Protein AF-A0A1F4YF78-F1 (afdb_monomer)

Organism: NCBI:txid1797253

Radius of gyration: 18.38 Å; Cα contacts (8 Å, |Δi|>4): 517; chains: 1; bounding box: 46×44×66 Å

Solvent-accessible surface area (backbone atoms only — not comparable to full-atom values): 11926 Å² total; per-residue (Å²): 132,88,56,84,75,55,57,59,53,52,51,45,49,52,47,38,72,65,67,30,43,67,50,54,51,53,44,33,57,75,76,27,54,54,32,79,42,67,71,54,45,27,53,67,51,46,52,49,48,67,69,66,44,53,74,56,14,38,49,97,88,57,26,40,33,33,30,35,51,36,84,44,90,44,35,39,39,30,101,85,33,31,75,36,78,48,41,25,42,39,37,41,48,38,67,49,56,52,44,34,34,58,29,28,28,44,52,36,51,94,58,50,14,31,40,34,43,39,23,61,41,32,36,37,29,37,25,81,25,24,24,90,57,79,67,58,91,90,53,90,70,94,36,29,38,43,30,37,40,38,18,43,22,36,34,35,52,28,55,74,46,84,57,64,12,28,26,33,36,36,44,27,46,81,45,28,43,26,84,89,60,18,66,44,87,55,49,32,46,63,39,100,89,45,75,32,66,45,79,41,78,45,66,63,47,67,74,48,46,54,73,60,79,55,80,90,79,84,83,79,82,76,74,81,131

Secondary structure (DSSP, 8-state):
---TTHHHHHHHHHHHHHS-HHHHHHHHHTT--PEEE-S-B-HHHHHHHHHH--GGGB-TT-EEEEEEEE-SS-EE--TT-EEE-S-EEEEEEEESSPEEE-S-EEE-TTTT-EEEEEESSPEEE-TTSSBSS---TTS--S--EEEEEEESS-EE---SSTTTPPBEEEEEEEEE--TTTSEE--PPPSSTTS-SEEEE--HHHHHS--TTT------------

Structure (mmCIF, N/CA/C/O backbone):
data_AF-A0A1F4YF78-F1
#
_entry.id   AF-A0A1F4YF78-F1
#
loop_
_atom_site.group_PDB
_atom_site.id
_atom_site.type_symbol
_atom_site.label_atom_id
_atom_site.label_alt_id
_atom_site.label_comp_id
_atom_site.label_asym_id
_atom_site.label_entity_id
_atom_site.label_seq_id
_atom_site.pdbx_PDB_ins_code
_atom_site.Cartn_x
_atom_site.Cartn_y
_atom_site.Cartn_z
_atom_site.occupancy
_atom_site.B_iso_or_equiv
_atom_site.auth_seq_id
_atom_site.auth_comp_id
_atom_site.auth_asym_id
_atom_site.auth_atom_id
_atom_site.pdbx_PDB_model_num
ATOM 1 N N . MET A 1 1 ? 27.911 -27.480 13.445 1.00 44.47 1 MET A N 1
ATOM 2 C CA . MET A 1 1 ? 28.040 -26.028 13.210 1.00 44.47 1 MET A CA 1
ATOM 3 C C . MET A 1 1 ? 26.807 -25.602 12.438 1.00 44.47 1 MET A C 1
ATOM 5 O O . MET A 1 1 ? 26.613 -26.111 11.344 1.00 44.47 1 MET A O 1
ATOM 9 N N . ALA A 1 2 ? 25.918 -24.819 13.049 1.00 40.88 2 ALA A N 1
ATOM 10 C CA . ALA A 1 2 ? 24.719 -24.333 12.372 1.00 40.88 2 ALA A CA 1
ATOM 11 C C . ALA A 1 2 ? 25.134 -23.259 11.357 1.00 40.88 2 ALA A C 1
ATOM 13 O O . ALA A 1 2 ? 25.777 -22.278 11.725 1.00 40.88 2 ALA A O 1
ATOM 14 N N . ASP A 1 3 ? 24.834 -23.513 10.087 1.00 42.56 3 ASP A N 1
ATOM 15 C CA . ASP A 1 3 ? 25.158 -22.655 8.950 1.00 42.56 3 ASP A CA 1
ATOM 16 C C . ASP A 1 3 ? 24.417 -21.307 9.060 1.00 42.56 3 ASP A C 1
ATOM 18 O O . ASP A 1 3 ? 23.244 -21.256 9.449 1.00 42.56 3 ASP A O 1
ATOM 22 N N . ALA A 1 4 ? 25.105 -20.221 8.697 1.00 45.94 4 ALA A N 1
ATOM 23 C CA . ALA A 1 4 ? 24.624 -18.841 8.653 1.00 45.94 4 ALA A CA 1
ATOM 24 C C . ALA A 1 4 ? 23.391 -18.635 7.747 1.00 45.94 4 ALA A C 1
ATOM 26 O O . ALA A 1 4 ? 22.731 -17.604 7.844 1.00 45.94 4 ALA A O 1
ATOM 27 N N . THR A 1 5 ? 23.030 -19.615 6.917 1.00 51.31 5 THR A N 1
ATOM 28 C CA . THR A 1 5 ? 21.785 -19.645 6.123 1.00 51.31 5 THR A CA 1
ATOM 29 C C . THR A 1 5 ? 20.550 -20.120 6.913 1.00 51.31 5 THR A C 1
ATOM 31 O O . THR A 1 5 ? 19.407 -19.830 6.547 1.00 51.31 5 THR A O 1
ATOM 34 N N . THR A 1 6 ? 20.754 -20.805 8.042 1.00 48.31 6 THR A N 1
ATOM 35 C CA . THR A 1 6 ? 19.679 -21.430 8.840 1.00 48.31 6 THR A CA 1
ATOM 36 C C . THR A 1 6 ? 19.025 -20.437 9.806 1.00 48.31 6 THR A C 1
ATOM 38 O O . THR A 1 6 ? 17.829 -20.500 10.074 1.00 48.31 6 THR A O 1
ATOM 41 N N . TYR A 1 7 ? 19.789 -19.477 10.329 1.00 49.41 7 TYR A N 1
ATOM 42 C CA . TYR A 1 7 ? 19.275 -18.486 11.281 1.00 49.41 7 TYR A CA 1
ATOM 43 C C . TYR A 1 7 ? 18.350 -17.423 10.657 1.00 49.41 7 TYR A C 1
ATOM 45 O O . TYR A 1 7 ? 17.310 -17.137 11.256 1.00 49.41 7 TYR A O 1
ATOM 53 N N . PRO A 1 8 ? 18.642 -16.856 9.466 1.00 55.94 8 PRO A N 1
ATOM 54 C CA . PRO A 1 8 ? 17.751 -15.896 8.816 1.00 55.94 8 PRO A CA 1
ATOM 55 C C . PRO A 1 8 ? 16.407 -16.521 8.433 1.00 55.94 8 PRO A C 1
ATOM 57 O O . PRO A 1 8 ? 15.367 -15.891 8.614 1.00 55.94 8 PRO A O 1
ATOM 60 N N . SER A 1 9 ? 16.408 -17.774 7.964 1.00 56.47 9 SER A N 1
ATOM 61 C CA . SER A 1 9 ? 15.186 -18.481 7.568 1.00 56.47 9 SER A CA 1
ATOM 62 C C . SER A 1 9 ? 14.286 -18.778 8.772 1.00 56.47 9 SER A C 1
ATOM 64 O O . SER A 1 9 ? 13.100 -18.457 8.719 1.00 56.47 9 SER A O 1
ATOM 66 N N . ILE A 1 10 ? 14.844 -19.248 9.895 1.00 57.56 10 ILE A N 1
ATOM 67 C CA . ILE A 1 10 ? 14.093 -19.475 11.144 1.00 57.56 10 ILE A CA 1
ATOM 68 C C . ILE A 1 10 ? 13.544 -18.161 11.727 1.00 57.56 10 ILE A C 1
ATOM 70 O O . ILE A 1 10 ? 12.388 -18.096 12.150 1.00 57.56 10 ILE A O 1
ATOM 74 N N . LEU A 1 11 ? 14.343 -17.089 11.745 1.00 58.34 11 LEU A N 1
ATOM 75 C CA . LEU A 1 11 ? 13.878 -15.784 12.228 1.00 58.34 11 LEU A CA 1
ATOM 76 C C . LEU A 1 11 ? 12.782 -15.214 11.322 1.00 58.34 11 LEU A C 1
ATOM 78 O O . LEU A 1 11 ? 11.768 -14.736 11.832 1.00 58.34 11 LEU A O 1
ATOM 82 N N . SER A 1 12 ? 12.931 -15.323 9.998 1.00 58.31 12 SER A N 1
ATOM 83 C CA . SER A 1 12 ? 11.902 -14.899 9.043 1.00 58.31 12 SER A CA 1
ATOM 84 C C . SER A 1 12 ? 10.598 -15.681 9.226 1.00 58.31 12 SER A C 1
ATOM 86 O O . SER A 1 12 ? 9.535 -15.068 9.271 1.00 58.31 12 SER A O 1
ATOM 88 N N . SER A 1 13 ? 10.658 -17.001 9.454 1.00 61.06 13 SER A N 1
ATOM 89 C CA . SER A 1 13 ? 9.466 -17.831 9.660 1.00 61.06 13 SER A CA 1
ATOM 90 C C . SER A 1 13 ? 8.773 -17.537 10.992 1.00 61.06 13 SER A C 1
ATOM 92 O O . SER A 1 13 ? 7.546 -17.478 11.056 1.00 61.06 13 SER A O 1
ATOM 94 N N . ILE A 1 14 ? 9.539 -17.290 12.063 1.00 64.75 14 ILE A N 1
ATOM 95 C CA . ILE A 1 14 ? 8.981 -16.903 13.367 1.00 64.75 14 ILE A CA 1
ATOM 96 C C . ILE A 1 14 ? 8.322 -15.523 13.271 1.00 64.75 14 ILE A C 1
ATOM 98 O O . ILE A 1 14 ? 7.192 -15.349 13.729 1.00 64.75 14 ILE A O 1
ATOM 102 N N . LEU A 1 15 ? 8.974 -14.543 12.643 1.00 65.19 15 LEU A N 1
ATOM 103 C CA . LEU A 1 15 ? 8.392 -13.216 12.443 1.00 65.19 15 LEU A CA 1
ATOM 104 C C . LEU A 1 15 ? 7.148 -13.271 11.543 1.00 65.19 15 LEU A C 1
ATOM 106 O O . LEU A 1 15 ? 6.148 -12.639 11.884 1.00 65.19 15 LEU A O 1
ATOM 110 N N . ALA A 1 16 ? 7.168 -14.069 10.471 1.00 65.69 16 ALA A N 1
ATOM 111 C CA . ALA A 1 16 ? 6.024 -14.304 9.583 1.00 65.69 16 ALA A CA 1
ATOM 112 C C . ALA A 1 16 ? 4.839 -14.951 10.299 1.00 65.69 16 ALA A C 1
ATOM 114 O O . ALA A 1 16 ? 3.701 -14.572 10.046 1.00 65.69 16 ALA A O 1
ATOM 115 N N . SER A 1 17 ? 5.091 -15.858 11.246 1.00 71.69 17 SER A N 1
ATOM 116 C CA . SER A 1 17 ? 4.036 -16.453 12.077 1.00 71.69 17 SER A CA 1
ATOM 117 C C . SER A 1 17 ? 3.470 -15.502 13.142 1.00 71.69 17 SER A C 1
ATOM 119 O O . SER A 1 17 ? 2.325 -15.656 13.560 1.00 71.69 17 SER A O 1
ATOM 121 N N . LYS A 1 18 ? 4.252 -14.509 13.586 1.00 79.81 18 LYS A N 1
ATOM 122 C CA . LYS A 1 18 ? 3.888 -13.608 14.690 1.00 79.81 18 LYS A CA 1
ATOM 123 C C . LYS A 1 18 ? 3.229 -12.317 14.220 1.00 79.81 18 LYS A C 1
ATOM 125 O O . LYS A 1 18 ? 2.275 -11.851 14.835 1.00 79.81 18 LYS A O 1
ATOM 130 N N . TYR A 1 19 ? 3.762 -11.724 13.161 1.00 85.50 19 TYR A N 1
ATOM 131 C CA . TYR A 1 19 ? 3.301 -10.463 12.593 1.00 85.50 19 TYR A CA 1
ATOM 132 C C . TYR A 1 19 ? 2.571 -10.744 11.285 1.00 85.50 19 TYR A C 1
ATOM 134 O O . TYR A 1 19 ? 3.024 -10.311 10.233 1.00 85.50 19 TYR A O 1
ATOM 142 N N . THR A 1 20 ? 1.484 -11.517 11.355 1.00 91.00 20 THR A N 1
ATOM 143 C CA . THR A 1 20 ? 0.616 -11.843 10.212 1.00 91.00 20 THR A CA 1
ATOM 144 C C . THR A 1 20 ? -0.305 -10.674 9.863 1.00 91.00 20 THR A C 1
ATOM 146 O O . THR A 1 20 ? -0.546 -9.791 10.694 1.00 91.00 20 THR A O 1
ATOM 149 N N . TYR A 1 21 ? -0.912 -10.703 8.673 1.00 92.44 21 TYR A N 1
ATOM 150 C CA . TYR A 1 21 ? -1.996 -9.776 8.338 1.00 92.44 21 TYR A CA 1
ATOM 151 C C . TYR A 1 21 ? -3.115 -9.817 9.397 1.00 92.44 21 TYR A C 1
ATOM 153 O O . TYR A 1 21 ? -3.553 -8.778 9.893 1.00 92.44 21 TYR A O 1
ATOM 161 N N . GLY A 1 22 ? -3.508 -11.024 9.825 1.00 92.00 22 GLY A N 1
ATOM 162 C CA . GLY A 1 22 ? -4.515 -11.230 10.869 1.00 92.00 22 GLY A CA 1
ATOM 163 C C . GLY A 1 22 ? -4.152 -10.590 12.214 1.00 92.00 22 GLY A C 1
ATOM 164 O O . GLY A 1 22 ? -5.026 -10.035 12.878 1.00 92.00 22 GLY A O 1
ATOM 165 N N . TYR A 1 23 ? -2.869 -10.591 12.595 1.00 90.62 23 TYR A N 1
ATOM 166 C CA . TYR A 1 23 ? -2.394 -9.888 13.789 1.00 90.62 23 TYR A CA 1
ATOM 167 C C . TYR A 1 23 ? -2.613 -8.371 13.680 1.00 90.62 23 TYR A C 1
ATOM 169 O O . TYR A 1 23 ? -3.160 -7.763 14.603 1.00 90.62 23 TYR A O 1
ATOM 177 N N . PHE A 1 24 ? -2.236 -7.751 12.555 1.00 91.56 24 PHE A N 1
ATOM 178 C CA . PHE A 1 24 ? -2.449 -6.313 12.349 1.00 91.56 24 PHE A CA 1
ATOM 179 C C . PHE A 1 24 ? -3.935 -5.960 12.294 1.00 91.56 24 PHE A C 1
ATOM 181 O O . PHE A 1 24 ? -4.361 -5.031 12.983 1.00 91.56 24 PHE A O 1
ATOM 188 N N . LYS A 1 25 ? -4.728 -6.736 11.547 1.00 93.00 25 LYS A N 1
ATOM 189 C CA . LYS A 1 25 ? -6.183 -6.577 11.465 1.00 93.00 25 LYS A CA 1
ATOM 190 C C . LYS A 1 25 ? -6.825 -6.627 12.850 1.00 93.00 25 LYS A C 1
ATOM 192 O O . LYS A 1 25 ? -7.526 -5.691 13.222 1.00 93.00 25 LYS A O 1
ATOM 197 N N . GLY A 1 26 ? -6.536 -7.665 13.637 1.00 91.25 26 GLY A N 1
ATOM 198 C CA . GLY A 1 26 ? -7.095 -7.823 14.981 1.00 91.25 26 GLY A CA 1
ATOM 199 C C . GLY A 1 26 ? -6.718 -6.674 15.919 1.00 91.25 26 GLY A C 1
ATOM 200 O O . GLY A 1 26 ? -7.566 -6.170 16.651 1.00 91.25 26 GLY A O 1
ATOM 201 N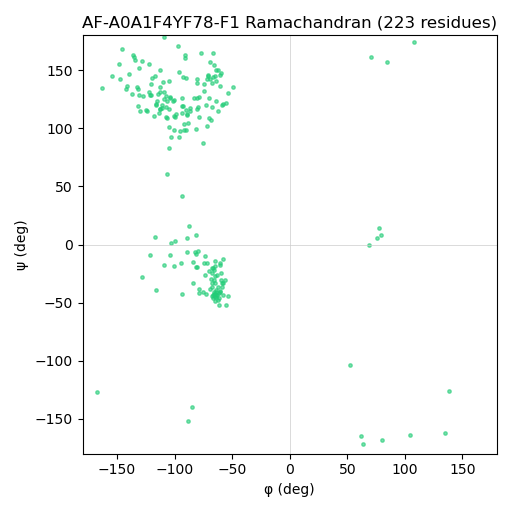 N . ARG A 1 27 ? -5.469 -6.190 15.859 1.00 90.19 27 ARG A N 1
ATOM 202 C CA . ARG A 1 27 ? -5.034 -5.031 16.655 1.00 90.19 27 ARG A CA 1
ATOM 203 C C . ARG A 1 27 ? -5.723 -3.732 16.257 1.00 90.19 27 ARG A C 1
ATOM 205 O O . ARG A 1 27 ? -6.078 -2.953 17.136 1.00 90.19 27 ARG A O 1
ATOM 212 N N . ILE A 1 28 ? -5.904 -3.497 14.961 1.00 91.62 28 ILE A N 1
ATOM 213 C CA . ILE A 1 28 ? -6.622 -2.323 14.458 1.00 91.62 28 ILE A CA 1
ATOM 214 C C . ILE A 1 28 ? -8.088 -2.387 14.891 1.00 91.62 28 ILE A C 1
ATOM 216 O O . ILE A 1 28 ? -8.590 -1.427 15.468 1.00 91.62 28 ILE A O 1
ATOM 220 N N . GLN A 1 29 ? -8.743 -3.533 14.690 1.00 92.56 29 GLN A N 1
ATOM 221 C CA . GLN A 1 29 ? -10.154 -3.739 15.028 1.00 92.56 29 GLN A CA 1
ATOM 222 C C . GLN A 1 29 ? -10.443 -3.679 16.535 1.00 92.56 29 GLN A C 1
ATOM 224 O O . GLN A 1 29 ? -11.566 -3.392 16.937 1.00 92.56 29 GLN A O 1
ATOM 229 N N . ALA A 1 30 ? -9.433 -3.904 17.378 1.00 89.69 30 ALA A N 1
ATOM 230 C CA . ALA A 1 30 ? -9.546 -3.712 18.821 1.00 89.69 30 ALA A CA 1
ATOM 231 C C . ALA A 1 30 ? -9.604 -2.229 19.244 1.00 89.69 30 ALA A C 1
ATOM 233 O O . ALA A 1 30 ? -9.949 -1.944 20.388 1.00 89.69 30 ALA A O 1
ATOM 234 N N . ILE A 1 31 ? -9.233 -1.292 18.362 1.00 89.19 31 ILE A N 1
ATOM 235 C CA . ILE A 1 31 ? -9.125 0.146 18.673 1.00 89.19 31 ILE A CA 1
ATOM 236 C C . ILE A 1 31 ? -10.129 0.970 17.862 1.00 89.19 31 ILE A C 1
ATOM 238 O O . ILE A 1 31 ? -10.702 1.924 18.382 1.00 89.19 31 ILE A O 1
ATOM 242 N N . VAL A 1 32 ? -10.343 0.614 16.598 1.00 91.81 32 VAL A N 1
ATOM 243 C CA . VAL A 1 32 ? -11.253 1.299 15.672 1.00 91.81 32 VAL A CA 1
ATOM 244 C C . VAL A 1 32 ? -12.109 0.283 14.925 1.00 91.81 32 VAL A C 1
ATOM 246 O O . VAL A 1 32 ? -11.723 -0.871 14.786 1.00 91.81 32 VAL A O 1
ATOM 249 N N . ASN A 1 33 ? -13.246 0.717 14.387 1.00 94.00 33 ASN A N 1
ATOM 250 C CA . ASN A 1 33 ? -14.024 -0.045 13.415 1.00 94.00 33 ASN A CA 1
ATOM 251 C C . ASN A 1 33 ? -13.725 0.498 12.006 1.00 94.00 33 ASN A C 1
ATOM 253 O O . ASN A 1 33 ? -14.277 1.543 11.653 1.00 94.00 33 ASN A O 1
ATOM 257 N N . PRO A 1 34 ? -12.837 -0.139 11.219 1.00 93.69 34 PRO A N 1
ATOM 258 C CA . PRO A 1 34 ? -12.430 0.402 9.928 1.00 93.69 34 PRO A CA 1
ATOM 259 C C . PRO A 1 34 ? -13.608 0.554 8.962 1.00 93.69 34 PRO A C 1
ATOM 261 O O . PRO A 1 34 ? -14.524 -0.269 8.933 1.00 93.69 34 PRO A O 1
ATOM 264 N N . TYR A 1 35 ? -13.563 1.589 8.130 1.00 96.06 35 TYR A N 1
ATOM 265 C CA . TYR A 1 35 ? -14.611 1.860 7.156 1.00 96.06 35 TYR A CA 1
ATOM 266 C C . TYR A 1 35 ? -14.441 0.988 5.909 1.00 96.06 35 TYR A C 1
ATOM 268 O O . TYR A 1 35 ? -13.375 0.977 5.295 1.00 96.06 35 TYR A O 1
ATOM 276 N N . ALA A 1 36 ? -15.485 0.252 5.535 1.00 95.94 36 ALA A N 1
ATOM 277 C CA . ALA A 1 36 ? -15.449 -0.618 4.368 1.00 95.94 36 ALA A CA 1
ATOM 278 C C . ALA A 1 36 ? -15.528 0.188 3.061 1.00 95.94 36 ALA A C 1
ATOM 280 O O . ALA A 1 36 ? -16.406 1.033 2.896 1.00 95.94 36 ALA A O 1
ATOM 281 N N . VAL A 1 37 ? -14.644 -0.123 2.117 1.00 95.56 37 VAL A N 1
ATOM 282 C CA . VAL A 1 37 ? -14.620 0.431 0.758 1.00 95.56 37 VAL A CA 1
ATOM 283 C C . VAL A 1 37 ? -14.506 -0.699 -0.264 1.00 95.56 37 VAL A C 1
ATOM 285 O O . VAL A 1 37 ? -13.956 -1.758 0.034 1.00 95.56 37 VAL A O 1
ATOM 288 N N . THR A 1 38 ? -15.019 -0.484 -1.472 1.00 94.38 38 THR A N 1
ATOM 289 C CA . THR A 1 38 ? -15.045 -1.471 -2.567 1.00 94.38 38 THR A CA 1
ATOM 290 C C . THR A 1 38 ? -14.630 -0.819 -3.885 1.00 94.38 38 THR A C 1
ATOM 292 O O . THR A 1 38 ? -14.734 0.399 -4.024 1.00 94.38 38 THR A O 1
ATOM 295 N N . GLY A 1 39 ? -14.238 -1.617 -4.881 1.00 93.62 39 GLY A N 1
ATOM 296 C CA . GLY A 1 39 ? -13.829 -1.108 -6.198 1.00 93.62 39 GLY A CA 1
ATOM 297 C C . GLY A 1 39 ? -12.394 -0.573 -6.215 1.00 93.62 39 GLY A C 1
ATOM 298 O O . GLY A 1 39 ? -11.631 -0.812 -5.288 1.00 93.62 39 GLY A O 1
ATOM 299 N N . ASN A 1 40 ? -12.002 0.132 -7.277 1.00 94.75 40 ASN A N 1
ATOM 300 C CA . ASN A 1 40 ? -10.653 0.701 -7.390 1.00 94.75 40 ASN A CA 1
ATOM 301 C C . ASN A 1 40 ? -1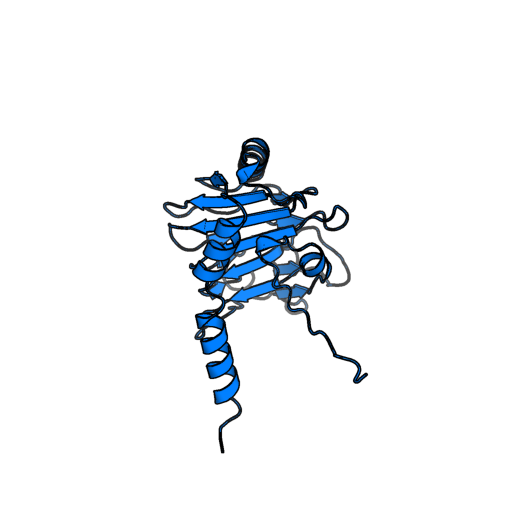0.440 1.871 -6.420 1.00 94.75 40 ASN A C 1
ATOM 303 O O . ASN A 1 40 ? -11.336 2.691 -6.21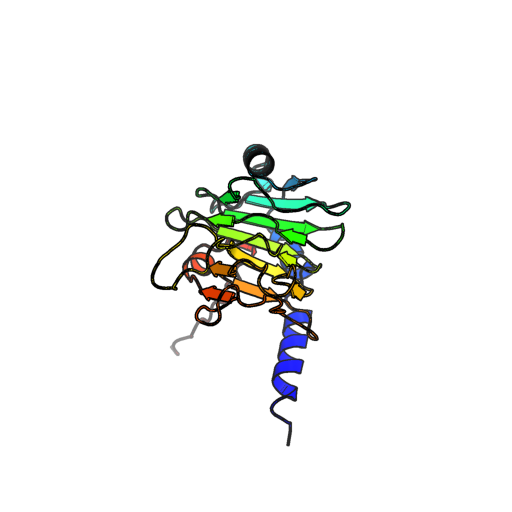8 1.00 94.75 40 ASN A O 1
ATOM 307 N N . ILE A 1 41 ? -9.220 2.002 -5.899 1.00 95.88 41 ILE A N 1
ATOM 308 C CA . ILE A 1 41 ? -8.804 3.166 -5.112 1.00 95.88 41 ILE A CA 1
ATOM 309 C C . ILE A 1 41 ? -8.100 4.156 -6.045 1.00 95.88 41 ILE A C 1
ATOM 311 O O . ILE A 1 41 ? -6.915 4.023 -6.345 1.00 95.88 41 ILE A O 1
ATOM 315 N N . ASN A 1 42 ? -8.852 5.153 -6.508 1.00 96.19 42 ASN A N 1
ATOM 316 C CA . ASN A 1 42 ? -8.338 6.361 -7.162 1.00 96.19 42 ASN A CA 1
ATOM 317 C C . ASN A 1 42 ? -8.513 7.581 -6.238 1.00 96.19 42 ASN A C 1
ATOM 319 O O . ASN A 1 42 ? -9.055 7.441 -5.137 1.00 96.19 42 ASN A O 1
ATOM 323 N N . GLN A 1 43 ? -8.081 8.779 -6.650 1.00 95.25 43 GLN A N 1
ATOM 324 C CA . GLN A 1 43 ? -8.145 9.960 -5.779 1.00 95.25 43 GLN A CA 1
ATOM 325 C C . GLN A 1 43 ? -9.581 10.298 -5.360 1.00 95.25 43 GLN A C 1
ATOM 327 O O . GLN A 1 43 ? -9.831 10.624 -4.200 1.00 95.25 43 GLN A O 1
ATOM 332 N N . ALA A 1 44 ? -10.538 10.195 -6.284 1.00 95.19 44 ALA A N 1
ATOM 333 C CA . ALA A 1 44 ? -11.941 10.492 -6.008 1.00 95.19 44 ALA A CA 1
ATOM 334 C C . ALA A 1 44 ? -12.562 9.483 -5.027 1.00 95.19 44 ALA A C 1
ATOM 336 O O . ALA A 1 44 ? -13.249 9.882 -4.083 1.00 95.19 44 ALA A O 1
ATOM 337 N N . ALA A 1 45 ? -12.288 8.190 -5.216 1.00 95.25 45 ALA A N 1
ATOM 338 C CA . ALA A 1 45 ? -12.744 7.118 -4.338 1.00 95.25 45 ALA A CA 1
ATOM 339 C C . ALA A 1 45 ? -12.124 7.246 -2.944 1.00 95.25 45 ALA A C 1
ATOM 341 O O . ALA A 1 45 ? -12.836 7.140 -1.946 1.00 95.25 45 ALA A O 1
ATOM 342 N N . LEU A 1 46 ? -10.824 7.551 -2.870 1.00 95.19 46 LEU A N 1
ATOM 343 C CA . LEU A 1 46 ? -10.149 7.795 -1.603 1.00 95.19 46 LEU A CA 1
ATOM 344 C C . LEU A 1 46 ? -10.756 9.002 -0.885 1.00 95.19 46 LEU A C 1
ATOM 346 O O . LEU A 1 46 ? -11.153 8.870 0.265 1.00 95.19 46 LEU A O 1
ATOM 350 N N . ASN A 1 47 ? -10.887 10.152 -1.549 1.00 94.81 47 ASN A N 1
ATOM 351 C CA . ASN A 1 47 ? -11.480 11.346 -0.942 1.00 94.81 47 ASN A CA 1
ATOM 352 C C . ASN A 1 47 ? -12.904 11.071 -0.444 1.00 94.81 47 ASN A C 1
ATOM 354 O O . ASN A 1 47 ? -13.239 11.428 0.682 1.00 94.81 47 ASN A O 1
ATOM 358 N N . SER A 1 48 ? -13.714 10.368 -1.241 1.00 94.94 48 SER A N 1
ATOM 359 C CA . SER A 1 48 ? -15.076 9.983 -0.857 1.00 94.94 48 SER A CA 1
ATOM 360 C C . SER A 1 48 ? -15.081 9.088 0.382 1.00 94.94 48 SER A C 1
ATOM 362 O O . SER A 1 48 ? -15.830 9.346 1.322 1.00 94.94 48 SER A O 1
ATOM 364 N N . ALA A 1 49 ? -14.207 8.079 0.430 1.00 94.62 49 ALA A N 1
ATOM 365 C CA . ALA A 1 49 ? -14.062 7.211 1.592 1.00 94.62 49 ALA A CA 1
ATOM 366 C C . ALA A 1 49 ? -13.582 7.977 2.831 1.00 94.62 49 ALA A C 1
ATOM 368 O O . ALA A 1 49 ? -14.126 7.796 3.917 1.00 94.62 49 ALA A O 1
ATOM 369 N N . LEU A 1 50 ? -12.597 8.864 2.675 1.00 93.50 50 LEU A N 1
ATOM 370 C CA . LEU A 1 50 ? -12.077 9.686 3.763 1.00 93.50 50 LEU A CA 1
ATOM 371 C C . LEU A 1 50 ? -13.114 10.684 4.277 1.00 93.50 50 LEU A C 1
ATOM 373 O O . LEU A 1 50 ? -13.083 10.995 5.461 1.00 93.50 50 LEU A O 1
ATOM 377 N N . SER A 1 51 ? -14.031 11.179 3.449 1.00 93.38 51 SER A N 1
ATOM 378 C CA . SER A 1 51 ? -15.133 12.038 3.897 1.00 93.38 51 SER A CA 1
ATOM 379 C C . SER A 1 51 ? -16.270 11.245 4.546 1.00 93.38 51 SER A C 1
ATOM 381 O O . SER A 1 51 ? -16.836 11.701 5.535 1.00 93.38 51 SER A O 1
ATOM 383 N N . ALA A 1 52 ? -16.587 10.057 4.025 1.00 94.44 52 ALA A N 1
ATOM 384 C CA . ALA A 1 52 ? -17.675 9.213 4.521 1.00 94.44 52 ALA A CA 1
ATOM 385 C C . ALA A 1 52 ? -17.302 8.386 5.763 1.00 94.44 52 ALA A C 1
ATOM 387 O O . ALA A 1 52 ? -18.192 7.931 6.484 1.00 94.44 52 ALA A O 1
ATOM 388 N N . ALA A 1 53 ? -16.006 8.183 6.026 1.00 94.12 53 ALA A N 1
ATOM 389 C CA . ALA A 1 53 ? -15.536 7.371 7.140 1.00 94.12 53 ALA A CA 1
ATOM 390 C C . ALA A 1 53 ? -16.054 7.918 8.488 1.00 94.12 53 ALA A C 1
ATOM 392 O O . ALA A 1 53 ? -15.721 9.060 8.853 1.00 94.12 53 ALA A O 1
ATOM 393 N N . PRO A 1 54 ? -16.825 7.112 9.250 1.00 94.19 54 PRO A N 1
ATOM 394 C CA . PRO A 1 54 ? -17.394 7.526 10.526 1.00 94.19 54 PRO A CA 1
ATOM 395 C C . PRO A 1 54 ? -16.297 7.762 11.567 1.00 94.19 54 PRO A C 1
ATOM 397 O O . PRO A 1 54 ? -15.167 7.293 11.427 1.00 94.19 54 PRO A O 1
ATOM 400 N N . ALA A 1 55 ? -16.639 8.442 12.663 1.00 92.25 55 ALA A N 1
ATOM 401 C CA . ALA A 1 55 ? -15.704 8.689 13.764 1.00 92.25 55 ALA A CA 1
ATOM 402 C C . ALA A 1 55 ? -15.103 7.393 14.343 1.00 92.25 55 ALA A C 1
ATOM 404 O O . ALA A 1 55 ? -13.954 7.383 14.765 1.00 92.25 55 ALA A O 1
ATOM 405 N N . THR A 1 56 ? -15.847 6.283 14.299 1.00 92.50 56 THR A N 1
ATOM 406 C CA . THR A 1 56 ? -15.386 4.960 14.749 1.00 92.50 56 THR A CA 1
ATOM 407 C C . THR A 1 56 ? -14.27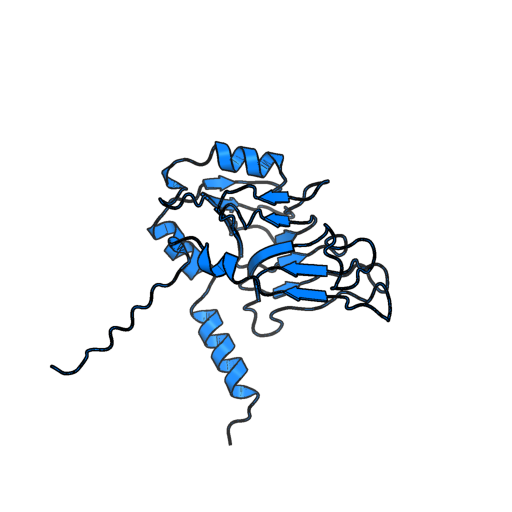2 4.370 13.886 1.00 92.50 56 THR A C 1
ATOM 409 O O . THR A 1 56 ? -13.548 3.506 14.370 1.00 92.50 56 THR A O 1
ATOM 412 N N . ALA A 1 57 ? -14.100 4.836 12.647 1.00 92.19 57 ALA A N 1
ATOM 413 C CA . ALA A 1 57 ? -13.009 4.443 11.754 1.00 92.19 57 ALA A CA 1
ATOM 414 C C . ALA A 1 57 ? -11.759 5.321 11.917 1.00 92.19 57 ALA A C 1
ATOM 416 O O . ALA A 1 57 ? -10.811 5.202 11.134 1.00 92.19 57 ALA A O 1
ATOM 417 N N . ARG A 1 58 ? -11.762 6.227 12.904 1.00 91.50 58 ARG A N 1
ATOM 418 C CA . ARG A 1 58 ? -10.693 7.195 13.140 1.00 91.50 58 ARG A CA 1
ATOM 419 C C . ARG A 1 58 ? -10.074 7.021 14.515 1.00 91.50 58 ARG A C 1
ATOM 421 O O . ARG A 1 58 ? -10.767 6.755 15.492 1.00 91.50 58 ARG A O 1
ATOM 428 N N . THR A 1 59 ? -8.768 7.225 14.606 1.00 87.31 59 THR A N 1
ATOM 429 C CA . THR A 1 59 ? -8.076 7.365 15.893 1.00 87.31 59 THR A CA 1
ATOM 430 C C . THR A 1 59 ? -8.002 8.826 16.329 1.00 87.31 59 THR A C 1
ATOM 432 O O . THR A 1 59 ? -8.145 9.748 15.527 1.00 87.31 59 THR A O 1
ATOM 435 N N . ALA A 1 60 ? -7.712 9.046 17.616 1.00 82.00 60 ALA A N 1
ATOM 436 C CA . ALA A 1 60 ? -7.529 10.382 18.186 1.00 82.00 60 ALA A CA 1
ATOM 437 C C . ALA A 1 60 ? -6.385 11.184 17.531 1.00 82.00 60 ALA A C 1
ATOM 439 O O . ALA A 1 60 ? -6.415 12.408 17.551 1.00 82.00 60 ALA A O 1
ATOM 440 N N . ASP A 1 61 ? -5.396 10.514 16.926 1.00 80.31 61 ASP A N 1
ATOM 441 C CA . ASP A 1 61 ? -4.312 11.151 16.165 1.00 80.31 61 ASP A CA 1
ATOM 442 C C . ASP A 1 61 ? -4.659 11.389 14.684 1.00 80.31 61 ASP A C 1
ATOM 444 O O . ASP A 1 61 ? -3.764 11.626 13.872 1.00 80.31 61 ASP A O 1
ATOM 448 N N . GLY A 1 62 ? -5.946 11.313 14.330 1.00 84.81 62 GLY A N 1
ATOM 449 C CA . GLY A 1 62 ? -6.468 11.677 13.014 1.00 84.81 62 GLY A CA 1
ATOM 450 C C . GLY A 1 62 ? -6.263 10.627 11.922 1.00 84.81 62 GLY A C 1
ATOM 451 O O . GLY A 1 62 ? -6.541 10.917 10.758 1.00 84.81 62 GLY A O 1
ATOM 452 N N . ALA A 1 63 ? -5.797 9.418 12.257 1.00 90.50 63 ALA A N 1
ATOM 453 C CA . ALA A 1 63 ? -5.659 8.358 11.265 1.00 90.50 63 ALA A CA 1
ATOM 454 C C . ALA A 1 63 ? -7.013 7.767 10.885 1.00 90.50 63 ALA A C 1
ATOM 456 O O . ALA A 1 63 ? -7.844 7.517 11.753 1.00 90.50 63 ALA A O 1
ATOM 457 N N . VAL A 1 64 ? -7.211 7.520 9.593 1.00 93.94 64 VAL A N 1
ATOM 458 C CA . VAL A 1 64 ? -8.403 6.887 9.028 1.00 93.94 64 VAL A CA 1
ATOM 459 C C . VAL A 1 64 ? -8.050 5.473 8.589 1.00 93.94 64 VAL A C 1
ATOM 461 O O . VAL A 1 64 ? -7.097 5.263 7.834 1.00 93.94 64 VAL A O 1
ATOM 464 N N . TYR A 1 65 ? -8.836 4.509 9.057 1.00 94.69 65 TYR A N 1
ATOM 465 C CA . TYR A 1 65 ? -8.665 3.097 8.748 1.00 94.69 65 TYR A CA 1
ATOM 466 C C . TYR A 1 65 ? -9.745 2.652 7.779 1.00 94.69 65 TYR A C 1
ATOM 468 O O . TYR A 1 65 ? -10.938 2.765 8.065 1.00 94.69 65 TYR A O 1
ATOM 476 N N . LEU A 1 66 ? -9.312 2.121 6.646 1.00 96.06 66 LEU A N 1
ATOM 477 C CA . LEU A 1 66 ? -10.172 1.590 5.605 1.00 96.06 66 LEU A CA 1
ATOM 478 C C . LEU A 1 66 ? -9.974 0.077 5.526 1.00 96.06 66 LEU A C 1
ATOM 480 O O . LEU A 1 66 ? -8.838 -0.395 5.522 1.00 96.06 66 LEU A O 1
ATOM 484 N N . VAL A 1 67 ? -11.066 -0.676 5.433 1.00 96.56 67 VAL A N 1
ATOM 485 C CA . VAL A 1 67 ? -11.033 -2.063 4.955 1.00 96.56 67 VAL A CA 1
ATOM 486 C C . VAL A 1 67 ? -11.442 -2.040 3.496 1.00 96.56 67 VAL A C 1
ATOM 488 O O . VAL A 1 67 ? -12.579 -1.723 3.160 1.00 96.56 67 VAL A O 1
ATOM 491 N N . TRP A 1 68 ? -10.503 -2.359 2.621 1.00 96.31 68 TRP A N 1
ATOM 492 C CA . TRP A 1 68 ? -10.748 -2.444 1.197 1.00 96.31 68 TRP A CA 1
ATOM 493 C C . TRP A 1 68 ? -11.162 -3.867 0.835 1.00 96.31 68 TRP A C 1
ATOM 495 O O . TRP A 1 68 ? -10.322 -4.752 0.699 1.00 96.31 68 TRP A O 1
ATOM 505 N N . ASN A 1 69 ? -12.473 -4.071 0.709 1.00 93.94 69 ASN A N 1
ATOM 506 C CA . ASN A 1 69 ? -13.091 -5.339 0.342 1.00 93.94 69 ASN A CA 1
ATOM 507 C C . ASN A 1 69 ? -13.036 -5.512 -1.176 1.00 93.94 69 ASN A C 1
ATOM 509 O O . ASN A 1 69 ? -13.849 -4.952 -1.917 1.00 93.94 69 ASN A O 1
ATOM 513 N N . ARG A 1 70 ? -12.057 -6.284 -1.628 1.00 93.31 70 ARG A N 1
ATOM 514 C CA . ARG A 1 70 ? -11.804 -6.568 -3.038 1.00 93.31 70 ARG A CA 1
ATOM 515 C C . ARG A 1 70 ? -12.526 -7.838 -3.460 1.00 93.31 70 ARG A C 1
ATOM 517 O O . ARG A 1 70 ? -12.633 -8.799 -2.697 1.00 93.31 70 ARG A O 1
ATOM 524 N N . THR A 1 71 ? -13.014 -7.845 -4.690 1.00 88.94 71 THR A N 1
ATOM 525 C CA . THR A 1 71 ? -13.795 -8.938 -5.283 1.00 88.94 71 THR A CA 1
ATOM 526 C C . THR A 1 71 ? -13.152 -9.510 -6.544 1.00 88.94 71 THR A C 1
ATOM 528 O O . THR A 1 71 ? -13.571 -10.566 -7.013 1.00 88.94 71 THR A O 1
ATOM 531 N N . GLY A 1 72 ? -12.104 -8.872 -7.068 1.00 86.44 72 GLY A N 1
ATOM 532 C CA . GLY A 1 72 ? -11.419 -9.284 -8.284 1.00 86.44 72 GLY A CA 1
ATOM 533 C C . GLY A 1 72 ? -10.087 -8.563 -8.486 1.00 86.44 72 GLY A C 1
ATOM 534 O O . GLY A 1 72 ? -9.202 -8.622 -7.632 1.00 86.44 72 GLY A O 1
ATOM 535 N N . ALA A 1 73 ? -9.930 -7.955 -9.664 1.00 84.44 73 ALA A N 1
ATOM 536 C CA . ALA A 1 73 ? -8.704 -7.297 -10.112 1.00 84.44 73 ALA A CA 1
ATOM 537 C C . ALA A 1 73 ? -8.701 -5.788 -9.806 1.00 84.44 73 ALA A C 1
ATOM 539 O O . ALA A 1 73 ? -8.329 -4.982 -10.659 1.00 84.44 73 ALA A O 1
ATOM 540 N N . GLU A 1 74 ? -9.162 -5.387 -8.620 1.00 91.88 74 GLU A N 1
ATOM 541 C CA . GLU A 1 74 ? -9.141 -3.979 -8.236 1.00 91.88 74 GLU A CA 1
ATOM 542 C C . GLU A 1 74 ? -7.713 -3.477 -7.954 1.00 91.88 74 GLU A C 1
ATOM 544 O O . GLU A 1 74 ? -6.859 -4.200 -7.429 1.00 91.88 74 GLU A O 1
ATOM 549 N N . SER A 1 75 ? -7.456 -2.209 -8.282 1.00 94.19 75 SER A N 1
ATOM 550 C CA . SER A 1 75 ? -6.139 -1.578 -8.160 1.00 94.19 75 SER A CA 1
ATOM 551 C C . SER A 1 75 ? -6.165 -0.255 -7.399 1.00 94.19 75 SER A C 1
ATOM 553 O O . SER A 1 75 ? -7.184 0.436 -7.328 1.00 94.19 75 SER A O 1
ATOM 555 N N . ILE A 1 76 ? -4.996 0.119 -6.877 1.00 95.94 76 ILE A N 1
ATOM 556 C CA . ILE A 1 76 ? -4.688 1.488 -6.467 1.00 95.94 76 ILE A CA 1
ATOM 557 C C . ILE A 1 76 ? -4.096 2.202 -7.678 1.00 95.94 76 ILE A C 1
ATOM 559 O O . ILE A 1 76 ? -3.014 1.847 -8.153 1.00 95.94 76 ILE A O 1
ATOM 563 N N . SER A 1 77 ? -4.822 3.172 -8.217 1.00 93.94 77 SER A N 1
ATOM 564 C CA . SER A 1 77 ? -4.437 3.853 -9.451 1.00 93.94 77 SER A CA 1
ATOM 565 C C . SER A 1 77 ? -5.186 5.161 -9.613 1.00 93.94 77 SER A C 1
ATOM 567 O O . SER A 1 77 ? -6.407 5.186 -9.497 1.00 93.94 77 SER A O 1
ATOM 569 N N . ASP A 1 78 ? -4.471 6.211 -9.988 1.00 91.94 78 ASP A N 1
ATOM 570 C CA . ASP A 1 78 ? -5.046 7.469 -10.444 1.00 91.94 78 ASP A CA 1
ATOM 571 C C . ASP A 1 78 ? -4.223 7.982 -11.630 1.00 91.94 78 ASP A C 1
ATOM 573 O O . ASP A 1 78 ? -3.011 7.754 -11.675 1.00 91.94 78 ASP A O 1
ATOM 577 N N . ALA A 1 79 ? -4.862 8.660 -12.586 1.00 84.69 79 ALA A N 1
ATOM 578 C CA . ALA A 1 79 ? -4.186 9.187 -13.773 1.00 84.69 79 ALA A CA 1
ATOM 579 C C . ALA A 1 79 ? -3.064 10.175 -13.414 1.00 84.69 79 ALA A C 1
ATOM 581 O O . ALA A 1 79 ? -2.067 10.264 -14.128 1.00 84.69 79 ALA A O 1
ATOM 582 N N . THR A 1 80 ? -3.218 10.888 -12.295 1.00 85.75 80 THR A N 1
ATOM 583 C CA . THR A 1 80 ? -2.254 11.882 -11.800 1.00 85.75 80 THR A CA 1
ATOM 584 C C . THR A 1 80 ? -1.401 11.382 -10.633 1.00 85.75 80 THR A C 1
ATOM 586 O O . THR A 1 80 ? -0.539 12.106 -10.142 1.00 85.75 80 THR A O 1
ATOM 589 N N . GLY A 1 81 ? -1.592 10.126 -10.221 1.00 88.69 81 GLY A N 1
ATOM 590 C CA . GLY A 1 81 ? -1.082 9.607 -8.955 1.00 88.69 81 GLY A CA 1
ATOM 591 C C . GLY A 1 81 ? -2.018 9.913 -7.783 1.00 88.69 81 GLY A C 1
ATOM 592 O O . GLY A 1 81 ? -2.859 10.806 -7.834 1.00 88.69 81 GLY A O 1
ATOM 593 N N . LEU A 1 82 ? -1.901 9.114 -6.728 1.00 93.25 82 LEU A N 1
ATOM 594 C CA . LEU A 1 82 ? -2.697 9.231 -5.514 1.00 93.25 82 LEU A CA 1
ATOM 595 C C . LEU A 1 82 ? -1.959 10.107 -4.498 1.00 93.25 82 LEU A C 1
ATOM 597 O O . LEU A 1 82 ? -0.877 9.740 -4.049 1.00 93.25 82 LEU A O 1
ATOM 601 N N . ALA A 1 83 ? -2.548 11.230 -4.104 1.00 92.62 83 ALA A N 1
ATOM 602 C CA . ALA A 1 83 ? -1.980 12.156 -3.132 1.00 92.62 83 ALA A CA 1
ATOM 603 C C . ALA A 1 83 ? -2.662 12.032 -1.759 1.00 92.62 83 ALA A C 1
ATOM 605 O O . ALA A 1 83 ? -3.883 12.174 -1.620 1.00 92.62 83 ALA A O 1
ATOM 606 N N . ILE A 1 84 ? -1.852 11.824 -0.719 1.00 91.31 84 ILE A N 1
ATOM 607 C CA . ILE A 1 84 ? -2.273 11.726 0.681 1.00 91.31 84 ILE A CA 1
ATOM 608 C C . ILE A 1 84 ? -1.929 13.034 1.404 1.00 91.31 84 ILE A C 1
ATOM 610 O O . ILE A 1 84 ? -0.825 13.227 1.917 1.00 91.31 84 ILE A O 1
ATOM 614 N N . ASN A 1 85 ? -2.890 13.959 1.439 1.00 82.38 85 ASN A N 1
ATOM 615 C CA . ASN A 1 85 ? -2.690 15.325 1.929 1.00 82.38 85 ASN A CA 1
ATOM 616 C C . ASN A 1 85 ? -3.108 15.477 3.405 1.00 82.38 85 ASN A C 1
ATOM 618 O O . ASN A 1 85 ? -4.268 15.748 3.701 1.00 82.38 85 ASN A O 1
ATOM 622 N N . ALA A 1 86 ? -2.146 15.308 4.323 1.00 65.31 86 ALA A N 1
ATOM 623 C CA . ALA A 1 86 ? -2.250 15.498 5.786 1.00 65.31 86 ALA A CA 1
ATOM 624 C C . ALA A 1 86 ? -3.112 14.489 6.578 1.00 65.31 86 ALA A C 1
ATOM 626 O O . ALA A 1 86 ? -3.179 14.559 7.802 1.00 65.31 86 ALA A O 1
ATOM 627 N N . SER A 1 87 ? -3.729 13.508 5.918 1.00 80.56 87 SER A N 1
ATOM 628 C CA . SER A 1 87 ? -4.362 12.376 6.607 1.00 80.56 87 SER A CA 1
ATOM 629 C C . SER A 1 87 ? -3.366 11.233 6.792 1.00 80.56 87 SER A C 1
ATOM 631 O O . SER A 1 87 ? -2.570 10.942 5.899 1.00 80.56 87 SER A O 1
ATOM 633 N N . LYS A 1 88 ? -3.436 10.533 7.926 1.00 91.94 88 LYS A N 1
ATOM 634 C CA . LYS A 1 88 ? -2.818 9.209 8.042 1.00 91.94 88 LYS A CA 1
ATOM 635 C C . LYS A 1 88 ? -3.831 8.191 7.534 1.00 91.94 88 LYS A C 1
ATOM 637 O O . LYS A 1 88 ? -4.917 8.086 8.096 1.00 91.94 88 LYS A O 1
ATOM 642 N N . VAL A 1 89 ? -3.509 7.470 6.472 1.00 94.50 89 VAL A N 1
ATOM 643 C CA . VAL A 1 89 ? -4.408 6.513 5.825 1.00 94.50 89 VAL A CA 1
ATOM 644 C C . VAL A 1 89 ? -3.835 5.115 5.977 1.00 94.50 89 VAL A C 1
ATOM 646 O O . VAL A 1 89 ? -2.705 4.845 5.571 1.00 94.50 89 VAL A O 1
ATOM 649 N N . VAL A 1 90 ? -4.632 4.224 6.557 1.00 95.88 90 VAL A N 1
ATOM 650 C CA . VAL A 1 90 ? -4.312 2.802 6.680 1.00 95.88 90 VAL A CA 1
ATOM 651 C C . VAL A 1 90 ? -5.331 2.001 5.894 1.00 95.88 90 VAL A C 1
ATOM 653 O O . VAL A 1 90 ? -6.519 2.052 6.202 1.00 95.88 90 VAL A O 1
ATOM 656 N N . ILE A 1 91 ? -4.867 1.242 4.907 1.00 96.75 91 ILE A N 1
ATOM 657 C CA . ILE A 1 91 ? -5.697 0.352 4.100 1.00 96.75 91 ILE A CA 1
ATOM 658 C C . ILE A 1 91 ? -5.396 -1.095 4.484 1.00 96.75 91 ILE A C 1
ATOM 660 O O . ILE A 1 91 ? -4.281 -1.586 4.310 1.00 96.75 91 ILE A O 1
ATOM 664 N N . LEU A 1 92 ? -6.424 -1.770 4.985 1.00 96.88 92 LEU A N 1
ATOM 665 C CA . LEU A 1 92 ? -6.503 -3.212 5.172 1.00 96.88 92 LEU A CA 1
ATOM 666 C C . LEU A 1 92 ? -7.134 -3.814 3.913 1.00 96.88 92 LEU A C 1
ATOM 668 O O . LEU A 1 92 ? -8.348 -3.735 3.741 1.00 96.88 92 LEU A O 1
ATOM 672 N N . ALA A 1 93 ? -6.324 -4.337 2.995 1.00 96.69 93 ALA A N 1
ATOM 673 C CA . ALA A 1 93 ? -6.824 -4.899 1.744 1.00 96.69 93 ALA A CA 1
ATOM 674 C C . ALA A 1 93 ? -7.198 -6.374 1.930 1.00 96.69 93 ALA A C 1
ATOM 676 O O . ALA A 1 93 ? -6.335 -7.222 2.168 1.00 96.69 93 ALA A O 1
ATOM 677 N N . GLU A 1 94 ? -8.492 -6.656 1.792 1.00 92.81 94 GLU A N 1
ATOM 678 C CA . GLU A 1 94 ? -9.125 -7.943 2.083 1.00 92.81 94 GLU A CA 1
ATOM 679 C C . GLU A 1 94 ? -9.838 -8.509 0.867 1.00 92.81 94 GLU A C 1
ATOM 681 O O . GLU A 1 94 ? -10.267 -7.770 -0.018 1.00 92.81 94 GLU A O 1
ATOM 686 N N . GLY A 1 95 ? -9.996 -9.832 0.849 1.00 85.31 95 GLY A N 1
ATOM 687 C CA . GLY A 1 95 ? -10.647 -10.522 -0.260 1.00 85.31 95 GLY A CA 1
ATOM 688 C C . GLY A 1 95 ? -9.885 -10.370 -1.580 1.00 85.31 95 GLY A C 1
ATOM 689 O O . GLY A 1 95 ? -8.761 -9.861 -1.619 1.00 85.31 95 GLY A O 1
ATOM 690 N N . GLY A 1 96 ? -10.510 -10.832 -2.664 1.00 84.62 96 GLY A N 1
ATOM 691 C CA . GLY A 1 96 ? -9.982 -10.713 -4.023 1.00 84.62 96 GLY A CA 1
ATOM 692 C C . GLY A 1 96 ? -8.647 -11.431 -4.259 1.00 84.62 96 GLY A C 1
ATOM 693 O O . GLY A 1 96 ? -8.229 -12.297 -3.486 1.00 84.62 96 GLY A O 1
ATOM 694 N N . GLY A 1 97 ? -8.002 -11.082 -5.376 1.00 88.19 97 GLY A N 1
ATOM 695 C CA . GLY A 1 97 ? -6.669 -11.562 -5.747 1.00 88.19 97 GLY A CA 1
ATOM 696 C C . GLY A 1 97 ? -5.542 -10.689 -5.188 1.00 88.19 97 GLY A C 1
ATOM 697 O O . GLY A 1 97 ? -5.683 -10.027 -4.159 1.00 88.19 97 GLY A O 1
ATOM 698 N N . ASP A 1 98 ? -4.409 -10.660 -5.878 1.00 94.31 98 ASP A N 1
ATOM 699 C CA . ASP A 1 98 ? -3.259 -9.825 -5.512 1.00 94.31 98 ASP A CA 1
ATOM 700 C C . ASP A 1 98 ? -3.602 -8.327 -5.564 1.00 94.31 98 ASP A C 1
ATOM 702 O O . ASP A 1 98 ? -4.480 -7.897 -6.314 1.00 94.31 98 ASP A O 1
ATOM 706 N N . VAL A 1 99 ? -2.945 -7.512 -4.738 1.00 96.00 99 VAL A N 1
ATOM 707 C CA . VAL A 1 99 ? -3.118 -6.054 -4.740 1.00 96.00 99 VAL A CA 1
ATOM 708 C C . VAL A 1 99 ? -2.296 -5.456 -5.871 1.00 96.00 99 VAL A C 1
ATOM 710 O O . VAL A 1 99 ? -1.071 -5.524 -5.846 1.00 96.00 99 VAL A O 1
ATOM 713 N N . SER A 1 100 ? -2.955 -4.825 -6.842 1.00 96.06 100 SER A N 1
ATOM 714 C CA . SER A 1 100 ? -2.274 -4.125 -7.932 1.00 96.06 100 SER A CA 1
ATOM 715 C C . SER A 1 100 ? -2.084 -2.641 -7.606 1.00 96.06 100 SER A C 1
ATOM 717 O O . SER A 1 100 ? -3.048 -1.939 -7.298 1.00 96.06 100 SER A O 1
ATOM 719 N N . ILE A 1 101 ? -0.848 -2.147 -7.691 1.00 97.00 101 ILE A N 1
ATOM 720 C CA . ILE A 1 101 ? -0.519 -0.717 -7.629 1.00 97.00 101 ILE A CA 1
ATOM 721 C C . ILE A 1 101 ? -0.153 -0.282 -9.044 1.00 97.00 101 ILE A C 1
ATOM 723 O O . ILE A 1 101 ? 0.896 -0.662 -9.559 1.00 97.00 101 ILE A O 1
ATOM 727 N N . ALA A 1 102 ? -1.018 0.502 -9.681 1.00 95.06 102 ALA A N 1
ATOM 728 C CA . ALA A 1 102 ? -0.859 0.936 -11.070 1.00 95.06 102 ALA A CA 1
ATOM 729 C C . ALA A 1 102 ? -0.707 2.460 -11.229 1.00 95.06 102 ALA A C 1
ATOM 731 O O . ALA A 1 102 ? -0.647 2.954 -12.352 1.00 95.06 102 ALA A O 1
ATOM 732 N N . GLY A 1 103 ? -0.605 3.202 -10.123 1.00 93.38 103 GLY A N 1
ATOM 733 C CA . GLY A 1 103 ? -0.273 4.627 -10.107 1.00 93.38 103 GLY A CA 1
ATOM 734 C C . GLY A 1 103 ? 0.750 4.970 -9.024 1.00 93.38 103 GLY A C 1
ATOM 735 O O . GLY A 1 103 ? 0.974 4.185 -8.102 1.00 93.38 103 GLY A O 1
ATOM 736 N N . ASN A 1 104 ? 1.365 6.148 -9.145 1.00 93.38 104 ASN A N 1
ATOM 737 C CA . ASN A 1 104 ? 2.235 6.701 -8.104 1.00 93.38 104 ASN A CA 1
ATOM 738 C C . ASN A 1 104 ? 1.417 7.030 -6.848 1.00 93.38 104 ASN A C 1
ATOM 740 O O . ASN A 1 104 ? 0.217 7.295 -6.946 1.00 93.38 104 ASN A O 1
ATOM 744 N N . ILE A 1 105 ? 2.061 7.028 -5.683 1.00 94.94 105 ILE A N 1
ATOM 745 C CA . ILE A 1 105 ? 1.436 7.371 -4.402 1.00 94.94 105 ILE A CA 1
ATOM 746 C C . ILE A 1 105 ? 2.364 8.356 -3.710 1.00 94.94 105 ILE A C 1
ATOM 748 O O . ILE A 1 105 ? 3.500 8.005 -3.412 1.00 94.94 105 ILE A O 1
ATOM 752 N N . THR A 1 106 ? 1.888 9.564 -3.440 1.00 93.56 106 THR A N 1
ATOM 753 C CA . THR A 1 106 ? 2.644 10.607 -2.744 1.00 93.56 106 THR A CA 1
ATOM 754 C C . THR A 1 106 ? 1.965 10.955 -1.429 1.00 93.56 106 THR A C 1
ATOM 756 O O . THR A 1 106 ? 0.741 10.923 -1.297 1.00 93.56 106 THR A O 1
ATOM 759 N N .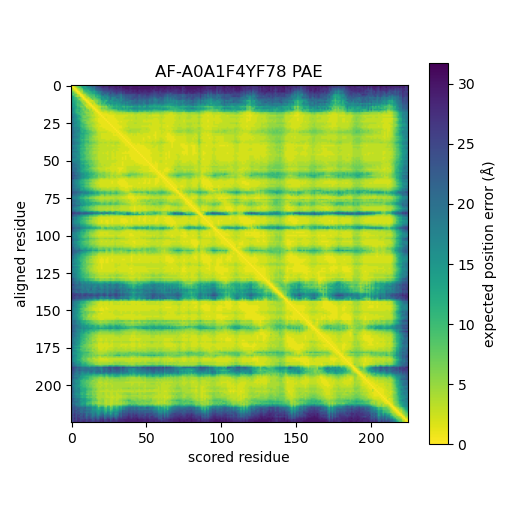 VAL A 1 107 ? 2.763 11.267 -0.416 1.00 92.56 107 VAL A N 1
ATOM 760 C CA . VAL A 1 107 ? 2.309 11.560 0.937 1.00 92.56 107 VAL A CA 1
ATOM 761 C C . VAL A 1 107 ? 2.896 12.888 1.375 1.00 92.56 107 VAL A C 1
ATOM 763 O O . VAL A 1 107 ? 4.106 13.097 1.350 1.00 92.56 107 VAL A O 1
ATOM 766 N N . ASN A 1 108 ? 2.039 13.788 1.849 1.00 90.81 108 ASN A N 1
ATOM 767 C CA . ASN A 1 108 ? 2.492 15.005 2.501 1.00 90.81 108 ASN A CA 1
ATOM 768 C C . ASN A 1 108 ? 3.001 14.683 3.919 1.00 90.81 108 ASN A C 1
ATOM 770 O O . ASN A 1 108 ? 2.249 14.733 4.898 1.00 90.81 108 ASN A O 1
ATOM 774 N N . ILE A 1 109 ? 4.286 14.334 4.013 1.00 85.75 109 ILE A N 1
ATOM 775 C CA . ILE A 1 109 ? 4.958 13.952 5.263 1.00 85.75 109 ILE A CA 1
ATOM 776 C C . ILE A 1 109 ? 5.077 15.139 6.229 1.00 85.75 109 ILE A C 1
ATOM 778 O O . ILE A 1 109 ? 4.914 14.953 7.434 1.00 85.75 109 ILE A O 1
ATOM 782 N N . SER A 1 110 ? 5.315 16.360 5.730 1.00 83.12 110 SER A N 1
ATOM 783 C CA . SER A 1 110 ? 5.466 17.554 6.581 1.00 83.12 110 SER A CA 1
ATOM 784 C C . SER A 1 110 ? 4.178 17.900 7.334 1.00 83.12 110 SER A C 1
ATOM 786 O O . SER A 1 110 ? 4.232 18.427 8.442 1.00 83.12 110 SER A O 1
ATOM 788 N N . GLY A 1 111 ? 3.020 17.518 6.785 1.00 80.50 111 GLY A N 1
ATOM 789 C CA . GLY A 1 111 ? 1.723 17.562 7.465 1.00 80.50 111 GLY A CA 1
ATOM 790 C C . GLY A 1 111 ? 1.441 16.384 8.409 1.00 80.50 111 GLY A C 1
ATOM 791 O O . GLY A 1 111 ? 0.307 16.238 8.854 1.00 80.50 111 GLY A O 1
ATOM 792 N N . GLY A 1 112 ? 2.417 15.510 8.683 1.00 84.38 112 GLY A N 1
ATOM 793 C CA . GLY A 1 112 ? 2.238 14.304 9.500 1.00 84.38 112 GLY A CA 1
ATOM 794 C C . GLY A 1 112 ? 1.546 13.143 8.776 1.00 84.38 112 GLY A C 1
ATOM 795 O O . GLY A 1 112 ? 1.086 12.199 9.428 1.00 84.38 112 GLY A O 1
ATOM 796 N N . GLY A 1 113 ? 1.443 13.214 7.445 1.00 90.06 113 GLY A N 1
ATOM 797 C CA . GLY A 1 113 ? 0.800 12.200 6.618 1.00 90.06 113 GLY A CA 1
ATOM 798 C C . GLY A 1 113 ? 1.537 10.863 6.649 1.00 90.06 113 GLY A C 1
ATOM 799 O O . GLY A 1 113 ? 2.765 10.797 6.709 1.00 90.06 113 GLY A O 1
ATOM 800 N N . VAL A 1 114 ? 0.767 9.780 6.583 1.00 92.50 114 VAL A N 1
ATOM 801 C CA . VAL A 1 114 ? 1.275 8.409 6.448 1.00 92.50 114 VAL A CA 1
ATOM 802 C C . VAL A 1 114 ? 0.345 7.664 5.511 1.00 92.50 114 VAL A C 1
ATOM 804 O O . VAL A 1 114 ? -0.871 7.756 5.660 1.00 92.50 114 VAL A O 1
ATOM 807 N N . PHE A 1 115 ? 0.905 6.892 4.591 1.00 95.25 115 PHE A N 1
ATOM 808 C CA . PHE A 1 115 ? 0.165 5.883 3.850 1.00 95.25 115 PHE A CA 1
ATOM 809 C C . PHE A 1 115 ? 0.665 4.508 4.258 1.00 95.25 115 PHE A C 1
ATOM 811 O O . PHE A 1 115 ? 1.874 4.272 4.296 1.00 95.25 115 PHE A O 1
ATOM 818 N N . MET A 1 116 ? -0.254 3.604 4.576 1.00 96.00 116 MET A N 1
ATOM 819 C CA . MET A 1 116 ? 0.088 2.222 4.864 1.00 96.00 116 MET A CA 1
ATOM 820 C C . MET A 1 116 ? -0.894 1.273 4.193 1.00 96.00 116 MET A C 1
ATOM 822 O O . MET A 1 116 ? -2.106 1.405 4.359 1.00 96.00 116 MET A O 1
ATOM 826 N N . LEU A 1 117 ? -0.351 0.295 3.478 1.00 97.19 117 LEU A N 1
ATOM 827 C CA . LEU A 1 117 ? -1.090 -0.768 2.814 1.00 97.19 117 LEU A CA 1
ATOM 828 C C . LEU A 1 117 ? -0.703 -2.106 3.439 1.00 97.19 117 LEU A C 1
ATOM 830 O O . LEU A 1 117 ? 0.468 -2.478 3.438 1.00 97.19 117 LEU A O 1
ATOM 834 N N . LEU A 1 118 ? -1.692 -2.813 3.975 1.00 96.75 118 LEU A N 1
ATOM 835 C CA . LEU A 1 118 ? -1.550 -4.104 4.641 1.00 96.75 118 LEU A CA 1
ATOM 836 C C . LEU A 1 118 ? -2.419 -5.123 3.903 1.00 96.75 118 LEU A C 1
ATOM 838 O O . LEU A 1 118 ? -3.611 -4.883 3.716 1.00 96.75 118 LEU A O 1
ATOM 842 N N . THR A 1 119 ? -1.856 -6.266 3.520 1.00 96.38 119 THR A N 1
ATOM 843 C CA . THR A 1 119 ? -2.623 -7.349 2.885 1.00 96.38 119 THR A CA 1
ATOM 844 C C . THR A 1 119 ? -2.061 -8.732 3.221 1.00 96.38 119 THR A C 1
ATOM 846 O O . THR A 1 119 ? -0.883 -8.876 3.553 1.00 96.38 119 THR A O 1
ATOM 849 N N . ASP A 1 120 ? -2.906 -9.760 3.153 1.00 93.94 120 ASP A N 1
ATOM 850 C CA . ASP A 1 120 ? -2.506 -11.169 3.206 1.00 93.94 120 ASP A CA 1
ATOM 851 C C . ASP A 1 120 ? -2.076 -11.722 1.832 1.00 93.94 120 ASP A C 1
ATOM 853 O O . ASP A 1 120 ? -1.449 -12.779 1.770 1.00 93.94 120 ASP A O 1
ATOM 857 N N . ARG A 1 121 ? -2.393 -11.014 0.740 1.00 94.94 121 ARG A N 1
ATOM 858 C CA . ARG A 1 121 ? -2.075 -11.383 -0.652 1.00 94.94 121 ARG A CA 1
ATOM 859 C C . ARG A 1 121 ? -0.827 -10.691 -1.160 1.00 94.94 121 ARG A C 1
ATOM 861 O O . ARG A 1 121 ? -0.319 -9.781 -0.515 1.00 94.94 121 ARG A O 1
ATOM 868 N N . ASP A 1 122 ? -0.340 -11.089 -2.329 1.00 95.94 122 ASP A N 1
ATOM 869 C CA . ASP A 1 122 ? 0.818 -10.441 -2.938 1.00 95.94 122 ASP A CA 1
ATOM 870 C C . ASP A 1 122 ? 0.505 -8.978 -3.292 1.00 95.94 122 ASP A C 1
ATOM 872 O O . ASP A 1 122 ? -0.633 -8.625 -3.609 1.00 95.94 122 ASP A O 1
ATOM 876 N N . ILE A 1 123 ? 1.529 -8.124 -3.269 1.00 97.62 123 ILE A N 1
ATOM 877 C CA . ILE A 1 123 ? 1.456 -6.769 -3.832 1.00 97.62 123 ILE A CA 1
ATOM 878 C C . ILE A 1 123 ? 2.206 -6.783 -5.160 1.00 97.62 123 ILE A C 1
ATOM 880 O O . ILE A 1 123 ? 3.367 -7.181 -5.212 1.00 97.62 123 ILE A O 1
ATOM 884 N N . ARG A 1 124 ? 1.560 -6.325 -6.232 1.00 96.88 124 ARG A N 1
ATOM 885 C CA . ARG A 1 124 ? 2.133 -6.210 -7.575 1.00 96.88 124 ARG A CA 1
ATOM 886 C C . ARG A 1 124 ? 2.146 -4.755 -8.009 1.00 96.88 124 ARG A C 1
ATOM 888 O O . ARG A 1 124 ? 1.103 -4.165 -8.280 1.00 96.88 124 ARG A O 1
ATOM 895 N N . VAL A 1 125 ? 3.336 -4.180 -8.102 1.00 96.81 125 VAL A N 1
ATOM 896 C CA . VAL A 1 125 ? 3.534 -2.847 -8.669 1.00 96.81 125 VAL A CA 1
ATOM 897 C C . VAL A 1 125 ? 3.603 -2.972 -10.189 1.00 96.81 125 VAL A C 1
ATOM 899 O O . VAL A 1 125 ? 4.389 -3.755 -10.708 1.00 96.81 125 VAL A O 1
ATOM 90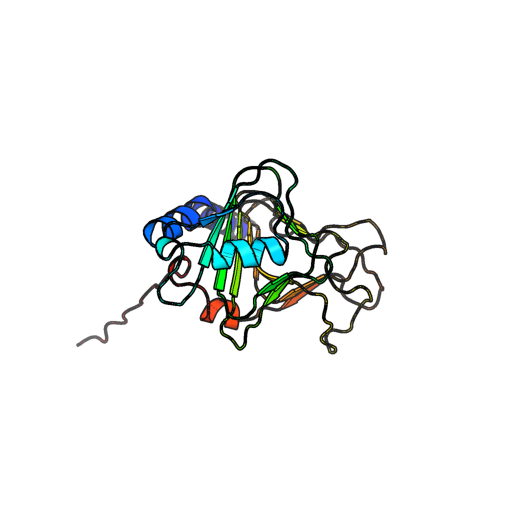2 N N . ASN A 1 126 ? 2.787 -2.219 -10.919 1.00 94.44 126 ASN A N 1
ATOM 903 C CA . ASN A 1 126 ? 2.826 -2.188 -12.380 1.00 94.44 126 ASN A CA 1
ATOM 904 C C . ASN A 1 126 ? 4.151 -1.563 -12.858 1.00 94.44 126 ASN A C 1
ATOM 906 O O . ASN A 1 126 ? 4.640 -0.614 -12.245 1.00 94.44 126 ASN A O 1
ATOM 910 N N . SER A 1 127 ? 4.727 -2.049 -13.960 1.00 91.75 127 SER A N 1
ATOM 911 C CA . SER A 1 127 ? 5.960 -1.510 -14.558 1.00 91.75 127 SER A CA 1
ATOM 912 C C . SER A 1 127 ? 5.845 -0.044 -14.996 1.00 91.75 127 SER A C 1
ATOM 914 O O . SER A 1 127 ? 6.865 0.627 -15.150 1.00 91.75 127 SER A O 1
ATOM 916 N N . THR A 1 128 ? 4.621 0.478 -15.139 1.00 90.12 128 THR A N 1
ATOM 917 C CA . THR A 1 128 ? 4.334 1.892 -15.433 1.00 90.12 128 THR A CA 1
ATOM 918 C C . THR A 1 128 ? 4.377 2.812 -14.210 1.00 90.12 128 THR A C 1
ATOM 920 O O . THR A 1 128 ? 4.276 4.028 -14.366 1.00 90.12 128 THR A O 1
ATOM 923 N N . VAL A 1 129 ? 4.500 2.282 -12.994 1.00 92.12 129 VAL A N 1
ATOM 924 C CA . VAL A 1 129 ? 4.675 3.089 -11.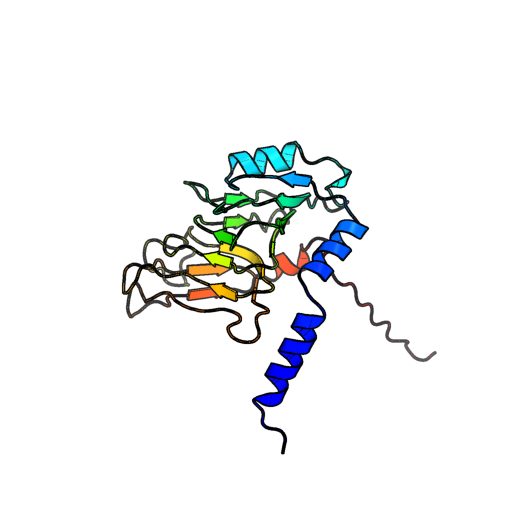773 1.00 92.12 129 VAL A CA 1
ATOM 925 C C . VAL A 1 129 ? 6.132 3.512 -11.648 1.00 92.12 129 VAL A C 1
ATOM 927 O O . VAL A 1 129 ? 7.012 2.707 -11.940 1.00 92.12 129 VAL A O 1
ATOM 930 N N . GLY A 1 130 ? 6.402 4.725 -11.180 1.00 89.12 130 GLY A N 1
ATOM 931 C CA . GLY A 1 130 ? 7.757 5.256 -11.045 1.00 89.12 130 GLY A CA 1
ATOM 932 C C . GLY A 1 130 ? 8.116 6.282 -12.121 1.00 89.12 130 GLY A C 1
ATOM 933 O O . GLY A 1 130 ? 7.244 6.806 -12.825 1.00 89.12 130 GLY A O 1
ATOM 934 N N . GLU A 1 131 ? 9.411 6.547 -12.259 1.00 85.75 131 GLU A N 1
ATOM 935 C CA . GLU A 1 131 ? 9.939 7.607 -13.112 1.00 85.75 131 GLU A CA 1
ATOM 936 C C . GLU A 1 131 ? 9.967 7.189 -14.585 1.00 85.75 131 GLU A C 1
ATOM 938 O O . GLU A 1 131 ? 10.503 6.141 -14.956 1.00 85.75 131 GLU A O 1
ATOM 943 N N . ALA A 1 132 ? 9.360 8.017 -15.441 1.00 76.69 132 ALA A N 1
ATOM 944 C CA . ALA A 1 132 ? 9.235 7.740 -16.873 1.00 76.69 132 ALA A CA 1
ATOM 945 C C . ALA A 1 132 ? 10.579 7.791 -17.617 1.00 76.69 132 ALA A C 1
ATOM 947 O O . ALA A 1 132 ? 10.756 7.084 -18.605 1.00 76.69 132 ALA A O 1
ATOM 948 N N . ALA A 1 133 ? 11.513 8.608 -17.133 1.00 75.94 133 ALA A N 1
ATOM 949 C CA . ALA A 1 133 ? 12.909 8.604 -17.543 1.00 75.94 133 ALA A CA 1
ATOM 950 C C . ALA A 1 133 ? 13.753 8.136 -16.358 1.00 75.94 133 ALA A C 1
ATOM 952 O O . ALA A 1 133 ? 13.376 8.360 -15.214 1.00 75.94 133 ALA A O 1
ATOM 953 N N . ALA A 1 134 ? 14.887 7.491 -16.615 1.00 71.31 134 ALA A N 1
ATOM 954 C CA . ALA A 1 134 ? 15.800 7.121 -15.546 1.00 71.31 134 ALA A CA 1
ATOM 955 C C . ALA A 1 134 ? 16.414 8.396 -14.948 1.00 71.31 134 ALA A C 1
ATOM 957 O O . ALA A 1 134 ? 17.106 9.130 -15.654 1.00 71.31 134 ALA A O 1
ATOM 958 N N . VAL A 1 135 ? 16.168 8.650 -13.668 1.00 73.62 135 VAL A N 1
ATOM 959 C CA . VAL A 1 135 ? 16.600 9.858 -12.964 1.00 73.62 135 VAL A CA 1
ATOM 960 C C . VAL A 1 135 ? 17.783 9.517 -12.055 1.00 73.62 135 VAL A C 1
ATOM 962 O O . VAL A 1 135 ? 17.835 8.438 -11.456 1.00 73.62 135 VAL A O 1
ATOM 965 N N . ASP A 1 136 ? 18.761 10.421 -11.985 1.00 71.94 136 ASP A N 1
ATOM 966 C CA . ASP A 1 136 ? 19.836 10.325 -10.998 1.00 71.94 136 ASP A CA 1
ATOM 967 C C . ASP A 1 136 ? 19.278 10.648 -9.603 1.00 71.94 136 ASP A C 1
ATOM 969 O O . ASP A 1 136 ? 18.448 11.544 -9.440 1.00 71.94 136 ASP A O 1
ATOM 973 N N . LEU A 1 137 ? 19.752 9.937 -8.583 1.00 65.81 137 LEU A N 1
ATOM 974 C CA . LEU A 1 137 ? 19.281 10.037 -7.198 1.00 65.81 137 LEU A CA 1
ATOM 975 C C . LEU A 1 137 ? 19.469 11.438 -6.596 1.00 65.81 137 LEU A C 1
ATOM 977 O O . LEU A 1 137 ? 18.848 11.766 -5.587 1.00 65.81 137 LEU A O 1
ATOM 981 N N . THR A 1 138 ? 20.300 12.270 -7.224 1.00 67.62 138 THR A N 1
ATOM 982 C CA . THR A 1 138 ? 20.526 13.676 -6.867 1.00 67.62 138 THR A CA 1
ATOM 983 C C . THR A 1 138 ? 19.368 14.599 -7.265 1.00 67.62 138 THR A C 1
ATOM 985 O O . THR A 1 138 ? 19.254 15.708 -6.743 1.00 67.62 138 THR A O 1
ATOM 988 N N . THR A 1 139 ? 18.476 14.141 -8.146 1.00 65.12 139 THR A N 1
ATOM 989 C CA . THR A 1 139 ? 17.292 14.875 -8.600 1.00 65.12 139 THR A CA 1
ATOM 990 C C . THR A 1 139 ? 16.020 14.172 -8.127 1.00 65.12 139 THR A C 1
ATOM 992 O O . THR A 1 139 ? 15.708 13.059 -8.541 1.00 65.12 139 THR A O 1
ATOM 995 N N . LEU A 1 140 ? 15.270 14.822 -7.231 1.00 58.00 140 LEU A N 1
ATOM 996 C CA . LEU A 1 140 ? 13.959 14.347 -6.783 1.00 58.00 140 LEU A CA 1
ATOM 997 C C . LEU A 1 140 ? 12.949 14.538 -7.921 1.00 58.00 140 LEU A C 1
ATOM 999 O O . LEU A 1 140 ? 12.492 15.655 -8.163 1.00 58.00 140 LEU A O 1
ATOM 1003 N N . ALA A 1 141 ? 12.612 13.467 -8.631 1.00 59.94 141 ALA A N 1
ATOM 1004 C CA . ALA A 1 141 ? 11.520 13.488 -9.592 1.00 59.94 141 ALA A CA 1
ATOM 1005 C C . ALA A 1 141 ? 10.183 13.083 -8.936 1.00 59.94 141 ALA A C 1
ATOM 1007 O O . ALA A 1 141 ? 10.119 12.564 -7.817 1.00 59.94 141 ALA A O 1
ATOM 1008 N N . ALA A 1 142 ? 9.085 13.459 -9.593 1.00 60.16 142 ALA A N 1
ATOM 1009 C CA . ALA A 1 142 ? 7.737 13.429 -9.026 1.00 60.16 142 ALA A CA 1
ATOM 1010 C C . ALA A 1 142 ? 7.085 12.029 -9.030 1.00 60.16 142 ALA A C 1
ATOM 1012 O O . ALA A 1 142 ? 5.976 11.870 -8.518 1.00 60.16 142 ALA A O 1
ATOM 1013 N N . GLY A 1 143 ? 7.724 11.019 -9.628 1.00 65.94 143 GLY A N 1
ATOM 1014 C CA . GLY A 1 143 ? 7.160 9.695 -9.858 1.00 65.94 143 GLY A CA 1
ATOM 1015 C C . GLY A 1 143 ? 7.705 8.630 -8.913 1.00 65.94 143 GLY A C 1
ATOM 1016 O O . GLY A 1 143 ? 8.564 7.840 -9.294 1.00 65.94 143 GLY A O 1
ATOM 1017 N N . HIS A 1 144 ? 7.151 8.532 -7.707 1.00 86.38 144 HIS A N 1
ATOM 1018 C CA . HIS A 1 144 ? 7.559 7.508 -6.743 1.00 86.38 144 HIS A CA 1
ATOM 1019 C C . HIS A 1 144 ? 6.396 7.003 -5.877 1.00 86.38 144 HIS A C 1
ATOM 1021 O O . HIS A 1 144 ? 5.279 7.527 -5.911 1.00 86.38 144 HIS A O 1
ATOM 1027 N N . LEU A 1 145 ? 6.648 5.913 -5.150 1.00 94.06 145 LEU A N 1
ATOM 1028 C CA . LEU A 1 145 ? 5.735 5.355 -4.158 1.00 94.06 145 LEU A CA 1
ATOM 1029 C C . LEU A 1 145 ? 6.176 5.775 -2.763 1.00 94.06 145 LEU A C 1
ATOM 1031 O O . LEU A 1 145 ? 7.296 5.488 -2.360 1.00 94.06 145 LEU A O 1
ATOM 1035 N N . GLN A 1 146 ? 5.280 6.397 -2.010 1.00 94.38 146 GLN A N 1
ATOM 1036 C CA . GLN A 1 146 ? 5.533 6.832 -0.646 1.00 94.38 146 GLN A CA 1
ATOM 1037 C C . GLN A 1 146 ? 4.651 6.073 0.339 1.00 94.38 146 GLN A C 1
ATOM 1039 O O . GLN A 1 146 ? 3.430 6.015 0.180 1.00 94.38 146 GLN A O 1
ATOM 1044 N N . GLY A 1 147 ? 5.270 5.514 1.378 1.00 95.00 147 GLY A N 1
ATOM 1045 C CA . GLY A 1 147 ? 4.562 4.907 2.499 1.00 95.00 147 GLY A CA 1
ATOM 1046 C C . GLY A 1 147 ? 5.105 3.553 2.940 1.00 95.00 147 GLY A C 1
ATOM 1047 O O . GLY A 1 147 ? 6.243 3.170 2.668 1.00 95.00 147 GLY A O 1
ATOM 1048 N N . ILE A 1 148 ? 4.269 2.831 3.680 1.00 95.94 148 ILE A N 1
ATOM 1049 C CA . ILE A 1 148 ? 4.596 1.533 4.266 1.00 95.94 148 ILE A CA 1
ATOM 1050 C C . ILE A 1 148 ? 3.749 0.461 3.586 1.00 95.94 148 ILE A C 1
ATOM 1052 O O . ILE A 1 148 ? 2.525 0.450 3.696 1.00 95.94 148 ILE A O 1
ATOM 1056 N N . PHE A 1 149 ? 4.406 -0.467 2.906 1.00 97.31 149 PHE A N 1
ATOM 1057 C CA . PHE A 1 149 ? 3.772 -1.558 2.180 1.00 97.31 149 PHE A CA 1
ATOM 1058 C C . PHE A 1 149 ? 4.109 -2.868 2.873 1.00 97.31 149 PHE A C 1
ATOM 1060 O O . PHE A 1 149 ? 5.269 -3.266 2.939 1.00 97.31 149 PHE A O 1
ATOM 1067 N N . TYR A 1 150 ? 3.093 -3.540 3.391 1.00 96.44 150 TYR A N 1
ATOM 1068 C CA . TYR A 1 150 ? 3.226 -4.833 4.036 1.00 96.44 150 TYR A CA 1
ATOM 1069 C C . TYR A 1 150 ? 2.336 -5.852 3.330 1.00 96.44 150 TYR A C 1
ATOM 1071 O O . TYR A 1 150 ? 1.137 -5.637 3.131 1.00 96.44 150 TYR A O 1
ATOM 1079 N N . THR A 1 151 ? 2.928 -6.995 3.011 1.00 96.06 151 THR A N 1
ATOM 1080 C CA . THR A 1 151 ? 2.232 -8.166 2.496 1.00 96.06 151 THR A CA 1
ATOM 1081 C C . THR A 1 151 ? 2.682 -9.418 3.237 1.00 96.06 151 THR A C 1
ATOM 1083 O O . THR A 1 151 ? 3.877 -9.632 3.463 1.00 96.06 151 THR A O 1
ATOM 1086 N N . GLN A 1 152 ? 1.721 -10.266 3.614 1.00 93.88 152 GLN A N 1
ATOM 1087 C CA . GLN A 1 152 ? 2.038 -11.607 4.103 1.00 93.88 152 GLN A CA 1
ATOM 1088 C C . GLN A 1 152 ? 2.568 -12.519 2.980 1.00 93.88 152 GLN A C 1
ATOM 1090 O O . GLN A 1 152 ? 3.289 -13.481 3.249 1.00 93.88 152 GLN A O 1
ATOM 1095 N N . GLY A 1 153 ? 2.234 -12.190 1.733 1.00 94.44 153 GLY A N 1
ATOM 1096 C CA . GLY A 1 153 ? 2.781 -12.780 0.524 1.00 94.44 153 GLY A CA 1
ATOM 1097 C C . GLY A 1 153 ? 4.095 -12.121 0.095 1.00 94.44 153 GLY A C 1
ATOM 1098 O O . GLY A 1 153 ? 4.984 -11.831 0.903 1.00 94.44 153 GLY A O 1
ATOM 1099 N N . THR A 1 154 ? 4.234 -11.937 -1.210 1.00 96.00 154 THR A N 1
ATOM 1100 C CA . THR A 1 154 ? 5.418 -11.395 -1.874 1.00 96.00 154 THR A CA 1
ATOM 1101 C C . THR A 1 154 ? 5.145 -10.001 -2.426 1.00 96.00 154 THR A C 1
ATOM 1103 O O . THR A 1 154 ? 4.086 -9.726 -2.990 1.00 96.00 154 THR A O 1
ATOM 1106 N N . PHE A 1 155 ? 6.127 -9.109 -2.292 1.00 97.69 155 PHE A N 1
ATOM 1107 C CA . PHE A 1 155 ? 6.097 -7.805 -2.949 1.00 97.69 155 PHE A CA 1
ATOM 1108 C C . PHE A 1 155 ? 6.830 -7.885 -4.289 1.00 97.69 155 PHE A C 1
ATOM 1110 O O . PHE A 1 155 ? 8.047 -8.061 -4.331 1.00 97.69 155 PHE A O 1
ATOM 1117 N N . TYR A 1 156 ? 6.096 -7.736 -5.385 1.00 97.44 156 TYR A N 1
ATOM 1118 C CA . TYR A 1 156 ? 6.616 -7.739 -6.745 1.00 97.44 156 TYR A CA 1
ATOM 1119 C C . TYR A 1 156 ? 6.728 -6.312 -7.269 1.00 97.44 156 TYR A C 1
ATOM 1121 O O . TYR A 1 156 ? 5.741 -5.582 -7.354 1.00 97.44 156 TYR A O 1
ATOM 1129 N N . THR A 1 157 ? 7.931 -5.929 -7.690 1.00 95.25 157 THR A N 1
ATOM 1130 C CA . THR A 1 157 ? 8.174 -4.618 -8.326 1.00 95.25 157 THR A CA 1
ATOM 1131 C C . THR A 1 157 ? 7.643 -4.524 -9.765 1.00 95.25 157 THR A C 1
ATOM 1133 O O . THR A 1 157 ? 7.610 -3.425 -10.328 1.00 95.25 157 THR A O 1
ATOM 1136 N N . GLY A 1 158 ? 7.226 -5.668 -10.330 1.00 92.31 158 GLY A N 1
ATOM 1137 C CA . GLY A 1 158 ? 6.667 -5.824 -11.672 1.00 92.31 158 GLY A CA 1
ATOM 1138 C C . GLY A 1 158 ? 7.683 -5.632 -12.789 1.00 92.31 158 GLY A C 1
ATOM 1139 O O . GLY A 1 158 ? 8.747 -5.059 -12.584 1.00 92.31 158 GLY A O 1
ATOM 1140 N N . THR A 1 159 ? 7.357 -6.126 -13.980 1.00 92.12 159 THR A N 1
ATOM 1141 C CA . THR A 1 159 ? 8.116 -5.861 -15.208 1.00 92.12 159 THR A CA 1
ATOM 1142 C C . THR A 1 159 ? 7.208 -5.996 -16.433 1.00 92.12 159 THR A C 1
ATOM 1144 O O . THR A 1 159 ? 6.302 -6.831 -16.434 1.00 92.12 159 THR A O 1
ATOM 1147 N N . ALA A 1 160 ? 7.433 -5.177 -17.458 1.00 88.81 160 ALA A N 1
ATOM 1148 C CA . ALA A 1 160 ? 6.879 -5.324 -18.806 1.00 88.81 160 ALA A CA 1
ATOM 1149 C C . ALA A 1 160 ? 7.887 -5.953 -19.790 1.00 88.81 160 ALA A C 1
ATOM 1151 O O . ALA A 1 160 ? 7.572 -6.137 -20.965 1.00 88.81 160 ALA A O 1
ATOM 1152 N N . GLY A 1 161 ? 9.076 -6.331 -19.310 1.00 84.12 161 GLY A N 1
ATOM 1153 C CA . GLY A 1 161 ? 10.164 -6.878 -20.112 1.00 84.12 161 GLY A CA 1
ATOM 1154 C C . GLY A 1 161 ? 11.327 -5.901 -20.290 1.00 84.12 161 GLY A C 1
ATOM 1155 O O . GLY A 1 161 ? 11.283 -4.742 -19.871 1.00 84.12 161 GLY A O 1
ATOM 1156 N N . VAL A 1 162 ? 12.392 -6.398 -20.921 1.00 82.75 162 VAL A N 1
ATOM 1157 C CA . VAL A 1 162 ? 13.696 -5.725 -21.008 1.00 82.75 162 VAL A CA 1
ATOM 1158 C C . VAL A 1 162 ? 13.584 -4.319 -21.605 1.00 82.75 162 VAL A C 1
ATOM 1160 O O . VAL A 1 162 ? 13.137 -4.157 -22.737 1.00 82.75 162 VAL A O 1
ATOM 1163 N N . GLY A 1 163 ? 14.024 -3.309 -20.849 1.00 77.81 163 GLY A N 1
ATOM 1164 C CA . GLY A 1 163 ? 14.134 -1.915 -21.301 1.00 77.81 163 GLY A CA 1
ATOM 1165 C C . GLY A 1 163 ? 12.806 -1.157 -21.395 1.00 77.81 163 GLY A C 1
ATOM 1166 O O . GLY A 1 163 ? 12.786 -0.022 -21.861 1.00 77.81 163 GLY A O 1
ATOM 1167 N N . THR A 1 164 ? 11.700 -1.766 -20.961 1.00 84.75 164 THR A N 1
ATOM 1168 C CA . THR A 1 164 ? 10.359 -1.146 -20.985 1.00 84.75 164 THR A CA 1
ATOM 1169 C C . THR A 1 164 ? 9.892 -0.672 -19.610 1.00 84.75 164 THR A C 1
ATOM 1171 O O . THR A 1 164 ? 8.873 0.008 -19.489 1.00 84.75 164 THR A O 1
ATOM 1174 N N . ASP A 1 165 ? 10.641 -1.031 -18.569 1.00 88.25 165 ASP A N 1
ATOM 1175 C CA . ASP A 1 165 ? 10.301 -0.729 -17.190 1.00 88.25 165 ASP A CA 1
ATOM 1176 C C . ASP A 1 165 ? 10.682 0.704 -16.829 1.00 88.25 165 ASP A C 1
ATOM 1178 O O . ASP A 1 165 ? 11.773 1.181 -17.145 1.00 88.25 165 ASP A O 1
ATOM 1182 N N . ARG A 1 166 ? 9.802 1.379 -16.087 1.00 88.12 166 ARG A N 1
ATOM 1183 C CA . ARG A 1 166 ? 10.168 2.633 -15.425 1.00 88.12 166 ARG A CA 1
ATOM 1184 C C . ARG A 1 166 ? 11.160 2.370 -14.302 1.00 88.12 166 ARG A C 1
ATOM 1186 O O . ARG A 1 166 ? 11.188 1.282 -13.725 1.00 88.12 166 ARG A O 1
ATOM 1193 N N . GLN A 1 167 ? 11.927 3.378 -13.916 1.00 88.50 167 GLN A N 1
ATOM 1194 C CA . GLN A 1 167 ? 12.699 3.291 -12.680 1.0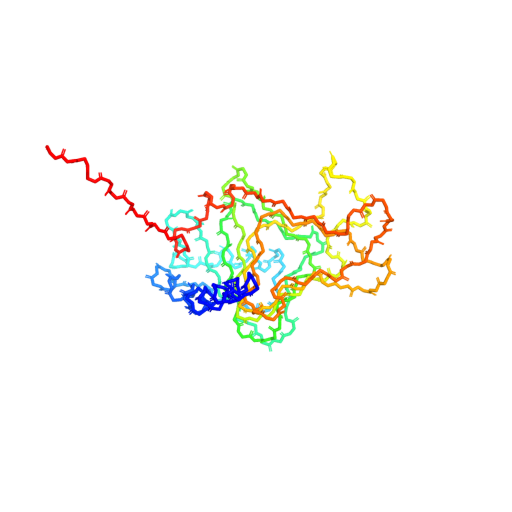0 88.50 167 GLN A CA 1
ATOM 1195 C C . GLN A 1 167 ? 11.735 3.338 -11.486 1.00 88.50 167 GLN A C 1
ATOM 1197 O O . GLN A 1 167 ? 10.904 4.240 -11.396 1.00 88.50 167 GLN A O 1
ATOM 1202 N N . LEU A 1 168 ? 11.806 2.357 -10.581 1.00 91.00 168 LEU A N 1
ATOM 1203 C CA . LEU A 1 168 ? 10.970 2.335 -9.381 1.00 91.00 168 LEU A CA 1
ATOM 1204 C C . LEU A 1 168 ? 11.701 2.985 -8.219 1.00 91.00 168 LEU A C 1
ATOM 1206 O O . LEU A 1 168 ? 12.713 2.458 -7.764 1.00 91.00 168 LEU A O 1
ATOM 1210 N N . ARG A 1 169 ? 11.134 4.061 -7.685 1.00 90.94 169 ARG A N 1
ATOM 1211 C CA . ARG A 1 169 ? 11.528 4.623 -6.397 1.00 90.94 169 ARG A CA 1
ATOM 1212 C C . ARG A 1 169 ? 10.435 4.386 -5.366 1.00 90.94 169 ARG A C 1
ATOM 1214 O O . ARG A 1 169 ? 9.262 4.655 -5.635 1.00 90.94 169 ARG A O 1
ATOM 1221 N N . ILE A 1 170 ? 10.831 3.876 -4.206 1.00 93.31 170 ILE A N 1
ATOM 1222 C CA . ILE A 1 170 ? 9.965 3.717 -3.044 1.00 93.31 170 ILE A CA 1
ATOM 1223 C C . ILE A 1 170 ? 10.601 4.424 -1.855 1.00 93.31 170 ILE A C 1
ATOM 1225 O O . ILE A 1 170 ? 11.645 3.995 -1.367 1.00 93.31 170 ILE A O 1
ATOM 1229 N N . ASP A 1 171 ? 9.924 5.451 -1.361 1.00 93.00 171 ASP A N 1
ATOM 1230 C CA . ASP A 1 171 ? 10.305 6.158 -0.149 1.00 93.00 171 ASP A CA 1
ATOM 1231 C C . ASP A 1 171 ? 9.426 5.645 0.995 1.00 93.00 171 ASP A C 1
ATOM 1233 O O . ASP A 1 171 ? 8.210 5.849 1.035 1.00 93.00 171 ASP A O 1
ATOM 1237 N N . GLY A 1 172 ? 10.031 4.923 1.928 1.00 93.50 172 GLY A N 1
ATOM 1238 C CA . GLY A 1 172 ? 9.370 4.355 3.089 1.00 93.50 172 GLY A CA 1
ATOM 1239 C C . GLY A 1 172 ? 9.835 2.941 3.389 1.00 93.50 172 GLY A C 1
ATOM 1240 O O . GLY A 1 172 ? 11.012 2.701 3.650 1.00 93.50 172 GLY A O 1
ATOM 1241 N N . THR A 1 173 ? 8.907 1.993 3.488 1.00 94.62 173 THR A N 1
ATOM 1242 C CA . THR A 1 173 ? 9.233 0.629 3.929 1.00 94.62 173 THR A CA 1
ATOM 1243 C C . THR A 1 173 ? 8.421 -0.396 3.161 1.00 94.62 173 THR A C 1
ATOM 1245 O O . THR A 1 173 ? 7.208 -0.263 3.034 1.00 94.62 173 THR A O 1
ATOM 1248 N N . VAL A 1 174 ? 9.090 -1.447 2.689 1.00 96.00 174 VAL A N 1
ATOM 1249 C CA . VAL A 1 174 ? 8.464 -2.583 2.011 1.00 96.00 174 VAL A CA 1
ATOM 1250 C C . VAL A 1 174 ? 8.768 -3.854 2.787 1.00 96.00 174 VAL A C 1
ATOM 1252 O O . VAL A 1 174 ? 9.923 -4.143 3.093 1.00 96.00 174 VAL A O 1
ATOM 1255 N N . VAL A 1 175 ? 7.727 -4.619 3.096 1.00 94.38 175 VAL A N 1
ATOM 1256 C CA . VAL A 1 175 ? 7.817 -5.882 3.824 1.00 94.38 175 VAL A CA 1
ATOM 1257 C C . VAL A 1 175 ? 7.033 -6.946 3.066 1.00 94.38 175 VAL A C 1
ATOM 1259 O O . VAL A 1 175 ? 5.812 -6.854 2.960 1.00 94.38 175 VAL A O 1
ATOM 1262 N N . GLY A 1 176 ? 7.734 -7.964 2.568 1.00 94.44 176 GLY A N 1
ATOM 1263 C CA . GLY A 1 176 ? 7.132 -9.206 2.084 1.00 94.44 176 GLY A CA 1
ATOM 1264 C C . GLY A 1 176 ? 7.495 -10.354 3.015 1.00 94.44 176 GLY A C 1
ATOM 1265 O O . GLY A 1 176 ? 8.676 -10.656 3.178 1.00 94.44 176 GLY A O 1
ATOM 1266 N N . MET A 1 177 ? 6.497 -10.964 3.656 1.00 91.06 177 MET A N 1
ATOM 1267 C CA . MET A 1 177 ? 6.718 -11.995 4.681 1.00 91.06 177 MET A CA 1
ATOM 1268 C C . MET A 1 177 ? 6.808 -13.415 4.113 1.00 91.06 177 MET A C 1
ATOM 1270 O O . MET A 1 177 ? 7.111 -14.344 4.863 1.00 91.06 177 MET A O 1
ATOM 1274 N N . ASN A 1 178 ? 6.552 -13.608 2.815 1.00 89.12 178 ASN A N 1
ATOM 1275 C CA . ASN A 1 178 ? 6.716 -14.909 2.176 1.00 89.12 178 ASN A CA 1
ATOM 1276 C C . ASN A 1 178 ? 8.185 -15.350 2.254 1.00 89.12 178 ASN A C 1
ATOM 1278 O O . ASN A 1 178 ? 9.051 -14.751 1.620 1.00 89.12 178 ASN A O 1
ATOM 1282 N N . SER A 1 179 ? 8.454 -16.430 2.988 1.00 79.69 179 SER A N 1
ATOM 1283 C CA . SER A 1 179 ? 9.809 -16.931 3.238 1.00 79.69 179 SER A CA 1
ATOM 1284 C C . SER A 1 179 ? 10.540 -17.422 1.988 1.00 79.69 179 SER A C 1
ATOM 1286 O O . SER A 1 179 ? 11.758 -17.553 2.025 1.00 79.69 179 SER A O 1
ATOM 1288 N N . ALA A 1 180 ? 9.824 -17.720 0.899 1.00 84.25 180 ALA A N 1
ATOM 1289 C CA . ALA A 1 180 ? 10.442 -18.151 -0.350 1.00 84.25 180 ALA A CA 1
ATOM 1290 C C . ALA A 1 180 ? 11.013 -16.973 -1.152 1.00 84.25 180 ALA A C 1
ATOM 1292 O O . ALA A 1 180 ? 12.107 -17.080 -1.695 1.00 84.25 180 ALA A O 1
ATOM 1293 N N . ASN A 1 181 ? 10.279 -15.856 -1.215 1.00 86.94 181 ASN A N 1
ATOM 1294 C CA . ASN A 1 181 ? 10.553 -14.784 -2.179 1.00 86.94 181 ASN A CA 1
ATOM 1295 C C . ASN A 1 181 ? 10.674 -13.383 -1.556 1.00 86.94 181 ASN A C 1
ATOM 1297 O O . ASN A 1 181 ? 11.356 -12.538 -2.124 1.00 86.94 181 ASN A O 1
ATOM 1301 N N . GLY A 1 182 ? 10.012 -13.107 -0.427 1.00 91.31 182 GLY A N 1
ATOM 1302 C CA . GLY A 1 182 ? 10.022 -11.805 0.247 1.00 91.31 182 GLY A CA 1
ATOM 1303 C C . GLY A 1 182 ? 9.669 -10.631 -0.676 1.00 91.31 182 GLY A C 1
ATOM 1304 O O . GLY A 1 182 ? 8.502 -10.417 -1.008 1.00 91.31 182 GLY A O 1
ATOM 1305 N N . VAL A 1 183 ? 10.689 -9.874 -1.089 1.00 95.38 183 VAL A N 1
ATOM 1306 C CA . VAL A 1 183 ? 10.598 -8.783 -2.071 1.00 95.38 183 VAL A CA 1
ATOM 1307 C C . VAL A 1 183 ? 11.322 -9.202 -3.352 1.00 95.38 183 VAL A C 1
ATOM 1309 O O . VAL A 1 183 ? 12.526 -9.446 -3.331 1.00 95.38 183 VAL A O 1
ATOM 1312 N N . VAL A 1 184 ? 10.605 -9.244 -4.478 1.00 95.88 184 VAL A N 1
ATOM 1313 C CA . VAL A 1 184 ? 11.151 -9.653 -5.780 1.00 95.88 184 VAL A CA 1
ATOM 1314 C C . VAL A 1 184 ? 11.369 -8.433 -6.675 1.00 95.88 184 VAL A C 1
ATOM 1316 O O . VAL A 1 184 ? 10.437 -7.727 -7.090 1.00 95.88 184 VAL A O 1
ATOM 1319 N N . LEU A 1 185 ? 12.638 -8.208 -7.008 1.00 94.19 185 LEU A N 1
ATOM 1320 C CA . LEU A 1 185 ? 13.093 -7.154 -7.908 1.00 94.19 185 LEU A CA 1
ATOM 1321 C C . LEU A 1 185 ? 13.075 -7.684 -9.347 1.00 94.19 185 LEU A C 1
ATOM 1323 O O . LEU A 1 185 ? 13.912 -8.495 -9.721 1.00 94.19 185 LEU A O 1
ATOM 1327 N N . GLN A 1 186 ? 12.082 -7.272 -10.135 1.00 93.31 186 GLN A N 1
ATOM 1328 C CA . GLN A 1 186 ? 11.818 -7.822 -11.472 1.00 93.31 186 GLN A CA 1
ATOM 1329 C C . GLN A 1 186 ? 12.150 -6.849 -12.601 1.00 93.31 186 GLN A C 1
ATOM 1331 O O . GLN A 1 186 ? 12.266 -7.275 -13.746 1.00 93.31 186 GLN A O 1
ATOM 1336 N N . ARG A 1 187 ? 12.274 -5.553 -12.294 1.00 90.69 187 ARG A N 1
ATOM 1337 C CA . ARG A 1 187 ? 12.499 -4.532 -13.317 1.00 90.69 187 ARG A CA 1
ATOM 1338 C C . ARG A 1 187 ? 13.874 -4.654 -13.937 1.00 90.69 187 ARG A C 1
ATOM 1340 O O . ARG A 1 187 ? 14.866 -4.907 -13.259 1.00 90.69 187 ARG A O 1
ATOM 1347 N N . SER A 1 188 ? 13.891 -4.405 -15.231 1.00 85.19 188 SER A N 1
ATOM 1348 C CA . SER A 1 188 ? 15.076 -4.287 -16.058 1.00 85.19 188 SER A CA 1
ATOM 1349 C C . SER A 1 188 ? 15.466 -2.821 -16.225 1.00 85.19 188 SER A C 1
ATOM 1351 O O . SER A 1 188 ? 14.616 -1.933 -16.192 1.00 85.19 188 SER A O 1
ATOM 1353 N N . ALA A 1 189 ? 16.766 -2.554 -16.354 1.00 65.88 189 ALA A N 1
ATOM 1354 C CA . ALA A 1 189 ? 17.283 -1.191 -16.387 1.00 65.88 189 ALA A CA 1
ATOM 1355 C C . ALA A 1 189 ? 16.774 -0.432 -17.618 1.00 65.88 189 ALA A C 1
ATOM 1357 O O . ALA A 1 189 ? 17.028 -0.888 -18.733 1.00 65.88 189 ALA A O 1
ATOM 1358 N N . PRO A 1 190 ? 16.110 0.729 -17.450 1.00 63.59 190 PRO A N 1
ATOM 1359 C CA . PRO A 1 190 ? 15.831 1.616 -18.579 1.00 63.59 190 PRO A CA 1
ATOM 1360 C C . PRO A 1 190 ? 17.121 2.230 -19.156 1.00 63.59 190 PRO A C 1
ATOM 1362 O O . PRO A 1 190 ? 17.137 2.672 -20.300 1.00 63.59 190 PRO A O 1
ATOM 1365 N N . SER A 1 191 ? 18.212 2.243 -18.379 1.00 68.06 191 SER A N 1
ATOM 1366 C CA . SER A 1 191 ? 19.555 2.676 -18.782 1.00 68.06 191 SER A CA 1
ATOM 1367 C C . SER A 1 191 ? 20.621 1.863 -18.034 1.00 68.06 191 SER A C 1
ATOM 1369 O O . SER A 1 191 ? 20.444 1.630 -16.839 1.00 68.06 191 SER A O 1
ATOM 1371 N N . PRO A 1 192 ? 21.754 1.489 -18.661 1.00 68.31 192 PRO A N 1
ATOM 1372 C CA . PRO A 1 192 ? 22.841 0.774 -17.984 1.00 68.31 192 PRO A CA 1
ATOM 1373 C C . PRO A 1 192 ? 23.531 1.589 -16.878 1.00 68.31 192 PRO A C 1
ATOM 1375 O O . PRO A 1 192 ? 24.280 1.021 -16.089 1.00 68.31 192 PRO A O 1
ATOM 1378 N N . THR A 1 193 ? 23.315 2.907 -16.819 1.00 75.44 193 THR A N 1
ATOM 1379 C CA . THR A 1 193 ? 23.977 3.796 -15.850 1.00 75.44 193 THR A CA 1
ATOM 1380 C C . THR A 1 193 ? 23.169 4.040 -14.580 1.00 75.44 193 THR A C 1
ATOM 1382 O O . THR A 1 193 ? 23.731 4.519 -13.601 1.00 75.44 193 THR A O 1
ATOM 1385 N N . ASN A 1 194 ? 21.867 3.735 -14.584 1.00 75.81 194 ASN A N 1
ATOM 1386 C CA . ASN A 1 194 ? 20.952 4.121 -13.511 1.00 75.81 194 ASN A CA 1
ATOM 1387 C C . ASN A 1 194 ? 20.313 2.876 -12.885 1.00 75.81 194 ASN A C 1
ATOM 1389 O O . ASN A 1 194 ? 19.886 1.962 -13.592 1.00 75.81 194 ASN A O 1
ATOM 1393 N N . SER A 1 195 ? 20.206 2.853 -11.555 1.00 82.56 195 SER A N 1
ATOM 1394 C CA . SER A 1 195 ? 19.546 1.762 -10.828 1.00 82.56 195 SER A CA 1
ATOM 1395 C C . SER A 1 195 ? 18.077 1.633 -11.234 1.00 82.56 195 SER A C 1
ATOM 1397 O O . SER A 1 195 ? 17.361 2.628 -11.294 1.00 82.56 195 SER A O 1
ATOM 1399 N N . THR A 1 196 ? 17.604 0.405 -11.451 1.00 88.00 196 THR A N 1
ATOM 1400 C CA . THR A 1 196 ? 16.191 0.069 -11.729 1.00 88.00 196 THR A CA 1
ATOM 1401 C C . THR A 1 196 ? 15.262 0.305 -10.558 1.00 88.00 196 THR A C 1
ATOM 1403 O O . THR A 1 196 ? 14.081 0.605 -10.737 1.00 88.00 196 THR A O 1
ATOM 1406 N N . HIS A 1 197 ? 15.799 0.101 -9.360 1.00 89.38 197 HIS A N 1
ATOM 1407 C CA . HIS A 1 197 ? 15.075 0.127 -8.107 1.00 89.38 197 HIS A CA 1
ATOM 1408 C C . HIS A 1 197 ? 15.837 0.993 -7.120 1.00 89.38 197 HIS A C 1
ATOM 1410 O O . HIS A 1 197 ? 17.047 0.841 -6.951 1.00 89.38 197 HIS A O 1
ATOM 1416 N N . TYR A 1 198 ? 15.109 1.867 -6.445 1.00 89.31 198 TYR A N 1
ATOM 1417 C CA . TYR A 1 198 ? 15.608 2.682 -5.359 1.00 89.31 198 TYR A CA 1
ATOM 1418 C C . TYR A 1 198 ? 14.647 2.579 -4.181 1.00 89.31 198 TYR A C 1
ATOM 1420 O O . TYR A 1 198 ? 13.437 2.742 -4.341 1.00 89.31 198 TYR A O 1
ATOM 1428 N N . PHE A 1 199 ? 15.195 2.272 -3.011 1.00 91.31 199 PHE A N 1
ATOM 1429 C CA . PHE A 1 199 ? 14.452 2.179 -1.764 1.00 91.31 199 PHE A CA 1
ATOM 1430 C C . PHE A 1 199 ? 15.102 3.126 -0.766 1.00 91.31 199 PHE A C 1
ATOM 1432 O O . PHE A 1 199 ? 16.250 2.915 -0.371 1.00 91.31 199 PHE A O 1
ATOM 1439 N N . GLU A 1 200 ? 14.371 4.154 -0.366 1.00 90.88 200 GLU A N 1
ATOM 1440 C CA . GLU A 1 200 ? 14.810 5.110 0.640 1.00 90.88 200 GLU A CA 1
ATOM 1441 C C . GLU A 1 200 ? 14.005 4.900 1.913 1.00 90.88 200 GLU A C 1
ATOM 1443 O O . GLU A 1 200 ? 12.777 4.917 1.897 1.00 90.88 200 GLU A O 1
ATOM 1448 N N . PHE A 1 201 ? 14.686 4.692 3.037 1.00 90.62 201 PHE A N 1
ATOM 1449 C CA . PHE A 1 201 ? 14.001 4.632 4.318 1.00 90.62 201 PHE A CA 1
ATOM 1450 C C . PHE A 1 201 ? 13.694 6.046 4.812 1.00 90.62 201 PHE A C 1
ATOM 1452 O O . PHE A 1 201 ? 14.607 6.819 5.090 1.00 90.62 201 PHE A O 1
ATOM 1459 N N . VAL A 1 202 ? 12.406 6.346 4.978 1.00 90.94 202 VAL A N 1
ATOM 1460 C CA . VAL A 1 202 ? 11.921 7.632 5.493 1.00 90.94 202 VAL A CA 1
ATOM 1461 C C . VAL A 1 202 ? 11.447 7.449 6.944 1.00 90.94 202 VAL A C 1
ATOM 1463 O O . VAL A 1 202 ? 10.352 6.912 7.170 1.00 90.94 202 VAL A O 1
ATOM 1466 N N . PRO A 1 203 ? 12.252 7.840 7.952 1.00 88.44 203 PRO A N 1
ATOM 1467 C CA . PRO A 1 203 ? 11.949 7.595 9.365 1.00 88.44 203 PRO A CA 1
ATOM 1468 C C . PRO A 1 203 ? 10.673 8.298 9.843 1.00 88.44 203 PRO A C 1
ATOM 1470 O O . PRO A 1 203 ? 10.007 7.815 10.763 1.00 88.44 203 PRO A O 1
ATOM 1473 N N . GLU A 1 204 ? 10.283 9.399 9.206 1.00 89.38 204 GLU A N 1
ATOM 1474 C CA . GLU A 1 204 ? 9.077 10.161 9.512 1.00 89.38 204 GLU A CA 1
ATOM 1475 C C . GLU A 1 204 ? 7.815 9.299 9.403 1.00 89.38 204 GLU A C 1
ATOM 1477 O O . GLU A 1 204 ? 6.897 9.467 10.207 1.00 89.38 204 GLU A O 1
ATOM 1482 N N . PHE A 1 205 ? 7.767 8.321 8.487 1.00 89.88 205 PHE A N 1
ATOM 1483 C CA . PHE A 1 205 ? 6.632 7.396 8.410 1.00 89.88 205 PHE A CA 1
ATOM 1484 C C . PHE A 1 205 ? 6.507 6.513 9.653 1.00 89.88 205 PHE A C 1
ATOM 1486 O O . PHE A 1 205 ? 5.391 6.190 10.063 1.00 89.88 205 PHE A O 1
ATOM 1493 N N . VAL A 1 206 ? 7.625 6.151 10.286 1.00 86.12 206 VAL A N 1
ATOM 1494 C CA . VAL A 1 206 ? 7.630 5.362 11.527 1.00 86.12 206 VAL A CA 1
ATOM 1495 C C . VAL A 1 206 ? 7.236 6.232 12.720 1.00 86.12 206 VAL A C 1
ATOM 1497 O O . VAL A 1 206 ? 6.437 5.806 13.556 1.00 86.12 206 VAL A O 1
ATOM 1500 N N . VAL A 1 207 ? 7.735 7.470 12.780 1.00 86.19 207 VAL A N 1
ATOM 1501 C CA . VAL A 1 207 ? 7.393 8.433 13.842 1.00 86.19 207 VAL A CA 1
ATOM 1502 C C . VAL A 1 207 ? 5.905 8.794 13.798 1.00 86.19 207 VAL A C 1
ATOM 1504 O O . VAL A 1 207 ? 5.220 8.766 14.828 1.00 86.19 207 VAL A O 1
ATOM 1507 N N . ASN A 1 208 ? 5.383 9.058 12.599 1.00 86.88 208 ASN A N 1
ATOM 1508 C CA . ASN A 1 208 ? 3.992 9.451 12.382 1.00 86.88 208 ASN A CA 1
ATOM 1509 C C . ASN A 1 208 ? 3.021 8.268 12.342 1.00 86.88 208 ASN A C 1
ATOM 1511 O O . ASN A 1 208 ? 1.806 8.490 12.322 1.00 86.88 208 ASN A O 1
ATOM 1515 N N . MET A 1 209 ? 3.522 7.030 12.365 1.00 87.81 209 MET A N 1
ATOM 1516 C CA . MET A 1 209 ? 2.721 5.813 12.269 1.00 87.81 209 MET A CA 1
ATOM 1517 C C . MET A 1 209 ? 1.528 5.841 13.249 1.00 87.81 209 MET A C 1
ATOM 1519 O O . MET A 1 209 ? 1.701 6.205 14.413 1.00 87.81 209 MET A O 1
ATOM 1523 N N . PRO A 1 210 ? 0.311 5.450 12.837 1.00 87.00 210 PRO A N 1
ATOM 1524 C CA . PRO A 1 210 ? -0.852 5.456 13.722 1.00 87.00 210 PRO A CA 1
ATOM 1525 C C . PRO A 1 210 ? -0.692 4.561 14.960 1.00 87.00 210 PRO A C 1
ATOM 1527 O O . PRO A 1 210 ? -0.048 3.511 14.923 1.00 87.00 210 PRO A O 1
ATOM 1530 N N . SER A 1 211 ? -1.289 4.948 16.091 1.00 82.38 211 SER A N 1
ATOM 1531 C CA . SER A 1 211 ? -1.140 4.215 17.364 1.00 82.38 211 SER A CA 1
ATOM 1532 C C . SER A 1 211 ? -1.595 2.751 17.297 1.00 82.38 211 SER A C 1
ATOM 1534 O O . SER A 1 211 ? -0.967 1.906 17.934 1.00 82.38 211 SER A O 1
ATOM 1536 N N . ALA A 1 212 ? -2.616 2.428 16.493 1.00 81.12 212 ALA A N 1
ATOM 1537 C CA . ALA A 1 212 ? -3.160 1.070 16.441 1.00 81.12 212 ALA A CA 1
ATOM 1538 C C . ALA A 1 212 ? -2.194 0.031 15.847 1.00 81.12 212 ALA A C 1
ATOM 1540 O O . ALA A 1 212 ? -2.275 -1.150 16.183 1.00 81.12 212 ALA A O 1
ATOM 1541 N N . VAL A 1 213 ? -1.249 0.466 15.010 1.00 82.88 213 VAL A N 1
ATOM 1542 C CA . VAL A 1 213 ? -0.229 -0.414 14.415 1.00 82.88 213 VAL A CA 1
ATOM 1543 C C . VAL A 1 213 ? 1.125 -0.333 15.120 1.00 82.88 213 VAL A C 1
ATOM 1545 O O . VAL A 1 213 ? 1.916 -1.273 15.040 1.00 82.88 213 VAL A O 1
ATOM 1548 N N . ARG A 1 214 ? 1.380 0.728 15.896 1.00 80.19 214 ARG A N 1
ATOM 1549 C CA . ARG A 1 214 ? 2.592 0.840 16.717 1.00 80.19 214 ARG A CA 1
ATOM 1550 C C . ARG A 1 214 ? 2.575 -0.191 17.844 1.00 80.19 214 ARG A C 1
ATOM 1552 O O . ARG A 1 214 ? 1.558 -0.425 18.498 1.00 80.19 214 ARG A O 1
ATOM 1559 N N . ARG A 1 215 ? 3.720 -0.813 18.130 1.00 68.12 215 ARG A N 1
ATOM 1560 C CA . ARG A 1 215 ? 3.923 -1.561 19.379 1.00 68.12 215 ARG A CA 1
ATOM 1561 C C . ARG A 1 215 ? 4.705 -0.672 20.338 1.00 68.12 215 ARG A C 1
ATOM 1563 O O . ARG A 1 215 ? 5.885 -0.431 20.123 1.00 68.12 215 ARG A O 1
ATOM 1570 N N . LYS A 1 216 ? 4.056 -0.199 21.403 1.00 56.84 216 LYS A N 1
ATOM 1571 C CA . LYS A 1 216 ? 4.767 0.425 22.521 1.00 56.84 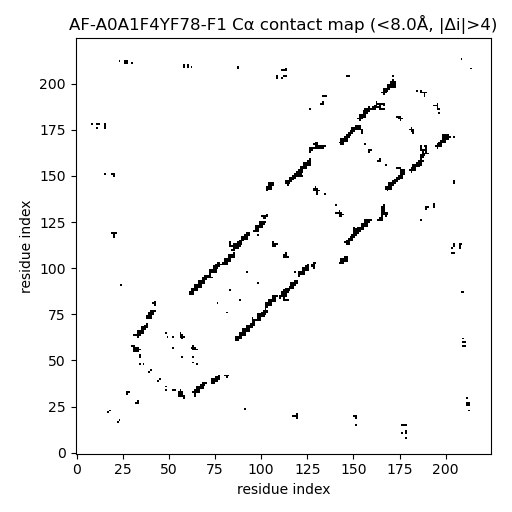216 LYS A CA 1
ATOM 1572 C C . LYS A 1 216 ? 5.350 -0.698 23.375 1.00 56.84 216 LYS A C 1
ATOM 1574 O O . LYS A 1 216 ? 4.600 -1.432 24.012 1.00 56.84 216 LYS A O 1
ATOM 1579 N N . GLN A 1 217 ? 6.666 -0.859 23.356 1.00 50.94 217 GLN A N 1
ATOM 1580 C CA . GLN A 1 217 ? 7.373 -1.674 24.337 1.00 50.94 217 GLN A CA 1
ATOM 1581 C C . GLN A 1 217 ? 8.119 -0.704 25.250 1.00 50.94 217 GLN A C 1
ATOM 1583 O O . GLN A 1 217 ? 9.018 -0.001 24.802 1.00 50.94 217 GLN A O 1
ATOM 1588 N N . VAL A 1 218 ? 7.668 -0.591 26.500 1.00 47.97 218 VAL A N 1
ATOM 1589 C CA . VAL A 1 218 ? 8.342 0.224 27.514 1.00 47.97 218 VAL A CA 1
ATOM 1590 C C . VAL A 1 218 ? 9.346 -0.680 28.207 1.00 47.97 218 VAL A C 1
ATOM 1592 O O . VAL A 1 218 ? 8.951 -1.654 28.844 1.00 47.97 218 VAL A O 1
ATOM 1595 N N . PHE A 1 219 ? 10.630 -0.372 28.064 1.00 51.16 219 PHE A N 1
ATOM 1596 C CA . PHE A 1 219 ? 11.650 -0.891 28.962 1.00 51.16 219 PHE A CA 1
ATOM 1597 C C . PHE A 1 219 ? 11.751 0.104 30.114 1.00 51.16 219 PHE A C 1
ATOM 1599 O O . PHE A 1 219 ? 12.123 1.256 29.906 1.00 51.16 219 PHE A O 1
ATOM 1606 N N . GLN A 1 220 ? 11.331 -0.310 31.306 1.00 47.78 220 GLN A N 1
ATOM 1607 C CA . GLN A 1 220 ? 11.637 0.426 32.522 1.00 47.78 220 GLN A CA 1
ATOM 1608 C C . GLN A 1 220 ? 12.930 -0.169 33.067 1.00 47.78 220 GLN A C 1
ATOM 1610 O O . GLN A 1 220 ? 12.923 -1.271 33.612 1.00 47.78 220 GLN A O 1
ATOM 1615 N N . GLU A 1 221 ? 14.041 0.536 32.885 1.00 51.41 221 GLU A N 1
ATOM 1616 C CA . GLU A 1 221 ? 15.230 0.261 33.682 1.00 51.41 221 GLU A CA 1
ATOM 1617 C C . GLU A 1 221 ? 14.916 0.719 35.107 1.00 51.41 221 GLU A C 1
ATOM 1619 O O . GLU A 1 221 ? 14.746 1.910 35.376 1.00 51.41 221 GLU A O 1
ATOM 1624 N N . LEU A 1 222 ? 14.742 -0.237 36.020 1.00 49.00 222 LEU A N 1
ATOM 1625 C CA . LEU A 1 222 ? 14.760 0.072 37.440 1.00 49.00 222 LEU A CA 1
ATOM 1626 C C . LEU A 1 222 ? 16.196 0.462 37.787 1.00 49.00 222 LEU A C 1
ATOM 1628 O O . LEU A 1 222 ? 17.078 -0.394 37.834 1.00 49.00 222 LEU A O 1
ATOM 1632 N N . ALA A 1 223 ? 16.425 1.752 38.030 1.00 57.28 223 ALA A N 1
ATOM 1633 C CA . ALA A 1 223 ? 17.559 2.152 38.843 1.00 57.28 223 ALA A CA 1
ATOM 1634 C C . ALA A 1 223 ? 17.389 1.459 40.203 1.00 57.28 223 ALA A C 1
ATOM 1636 O O . ALA A 1 223 ? 16.341 1.586 40.841 1.00 57.28 223 ALA A O 1
ATOM 1637 N N . ASN A 1 224 ? 18.377 0.651 40.579 1.00 52.59 224 ASN A N 1
ATOM 1638 C CA . ASN A 1 224 ? 18.435 -0.007 41.880 1.00 52.59 224 ASN A CA 1
ATOM 1639 C C . ASN A 1 224 ? 18.281 1.077 42.976 1.00 52.59 224 ASN A C 1
ATOM 1641 O O . ASN A 1 224 ? 18.950 2.106 42.838 1.00 52.59 224 ASN A O 1
ATOM 1645 N N . PRO A 1 225 ? 17.391 0.913 43.976 1.00 59.62 225 PRO A N 1
ATOM 1646 C CA . PRO A 1 225 ? 17.177 1.920 45.018 1.00 59.62 225 PRO A CA 1
ATOM 1647 C C . PRO A 1 225 ? 18.432 2.193 45.851 1.00 59.62 225 PRO A C 1
ATOM 1649 O O . PRO A 1 225 ? 19.250 1.259 46.027 1.00 59.62 225 PRO A O 1
#

Mean predicted aligned error: 7.64 Å

Foldseek 3Di:
DDDPVVVVLVVLVVCLVVVDLVVLVVLLVVQADAAEAEAAAEQVSVVVSLVPQDPRQADPLQEGHYEYEYAEQHEHDYPAEHEAELYAYEYSYDDYAEYEYEEAHYYPLVSLYAYEYGYQHEYAYELNQAAPDQDDPVDDDPGAHEHHYEYSAEYENYEPDALSGHQYEYEAYAFHSHSVHTYDDDYHDVDPVGDSYHYHHDCSNVVSPDPSNDDDDDDDDPPDD

Sequence (225 aa):
MADATTYPSILSSILASKYTYGYFKGRIQAIVNPYAVTGNINQAALNSALSAAPATARTADGAVYLVWNRTGAESISDATGLAINASKVVILAEGGGDVSIAGNITVNISGGGVFMLLTDRDIRVNSTVGEAAAVDLTTLAAGHLQGIFYTQGTFYTGTAGVGTDRQLRIDGTVVGMNSANGVVLQRSAPSPTNSTHYFEFVPEFVVNMPSAVRRKQVFQELANP

pLDDT: mean 84.81, std 14.04, range [40.88, 97.69]